Protein AF-A0A1B6IVM1-F1 (afdb_monomer_lite)

Secondary structure (DSSP, 8-state):
--S---SHHHHHHHHHHHHHTT----EEEE---HHHHHHHHHTS-TTTPPPHHHHHHHHHH-----TTSTTT-SEEEE-TTSPP-HHHHHIIIIISPPPPPPGGGSPPP---TTHHHHHHHHHHHHHHHHHHHHHTT--SEEEPTT-TT-EEE--SSPPPHHHHHHHHHHHHHHHHHS--S-S---HHHHHHHHHHHHHHHHHTT-

Structure (mmCIF, N/CA/C/O backbone):
data_AF-A0A1B6IVM1-F1
#
_entry.id   AF-A0A1B6IVM1-F1
#
loop_
_atom_site.group_PDB
_atom_site.id
_atom_site.type_symbol
_atom_site.label_atom_id
_atom_site.label_alt_id
_atom_site.label_comp_id
_atom_site.label_asym_id
_atom_site.label_entity_id
_atom_site.label_seq_id
_atom_site.pdbx_PDB_ins_code
_atom_site.Cartn_x
_atom_site.Cartn_y
_atom_site.Cartn_z
_atom_site.occupancy
_atom_site.B_iso_or_equiv
_atom_site.auth_seq_id
_atom_site.auth_comp_id
_atom_site.auth_asym_id
_atom_site.auth_atom_id
_atom_site.pdbx_PDB_model_num
ATOM 1 N N . LEU A 1 1 ? -5.152 -8.734 12.317 1.00 90.44 1 LEU A N 1
ATOM 2 C CA . LEU A 1 1 ? -4.800 -7.919 13.497 1.00 90.44 1 LEU A CA 1
ATOM 3 C C . LEU A 1 1 ? -6.107 -7.502 14.136 1.00 90.44 1 LEU A C 1
ATOM 5 O O . LEU A 1 1 ? -6.872 -6.830 13.459 1.00 90.44 1 LEU A O 1
ATOM 9 N N . ASP A 1 2 ? -6.367 -7.939 15.363 1.00 92.88 2 ASP A N 1
ATOM 10 C CA . ASP A 1 2 ? -7.547 -7.517 16.118 1.00 92.88 2 ASP A CA 1
ATOM 11 C C . ASP A 1 2 ? -7.188 -6.271 16.938 1.00 92.88 2 ASP A C 1
ATOM 13 O O . ASP A 1 2 ? -6.445 -6.350 17.916 1.00 92.88 2 ASP A O 1
ATOM 17 N N . ALA A 1 3 ? -7.576 -5.105 16.427 1.00 92.19 3 ALA A N 1
ATOM 18 C CA . ALA A 1 3 ? -7.296 -3.799 17.013 1.00 92.19 3 ALA A CA 1
ATOM 19 C C . ALA A 1 3 ? -8.245 -2.751 16.416 1.00 92.19 3 ALA A C 1
ATOM 21 O O . ALA A 1 3 ? -8.787 -2.941 15.328 1.00 92.19 3 ALA A O 1
ATOM 22 N N . ALA A 1 4 ? -8.384 -1.604 17.085 1.00 90.69 4 ALA A N 1
ATOM 23 C CA . ALA A 1 4 ? -9.305 -0.551 16.656 1.00 90.69 4 ALA A CA 1
ATOM 24 C C . ALA A 1 4 ? -8.984 0.026 15.263 1.00 90.69 4 ALA A C 1
ATOM 26 O O . ALA A 1 4 ? -9.901 0.392 14.538 1.00 90.69 4 ALA A O 1
ATOM 27 N N . ASN A 1 5 ? -7.698 0.121 14.885 1.00 93.88 5 ASN A N 1
ATOM 28 C CA . ASN A 1 5 ? -7.243 0.546 13.546 1.00 93.88 5 ASN A CA 1
ATOM 29 C C . ASN A 1 5 ? -7.961 1.806 12.999 1.00 93.88 5 ASN A C 1
ATOM 31 O O . ASN A 1 5 ? -8.182 1.952 11.793 1.00 93.88 5 ASN A O 1
ATOM 35 N N . TYR A 1 6 ? -8.336 2.712 13.909 1.00 91.25 6 TYR A N 1
ATOM 36 C CA . TYR A 1 6 ? -9.370 3.725 13.687 1.00 91.25 6 TYR A CA 1
ATOM 37 C C . TYR A 1 6 ? -8.894 4.947 12.897 1.00 91.25 6 TYR A C 1
ATOM 39 O O . TYR A 1 6 ? -9.717 5.754 12.482 1.00 91.25 6 TYR A O 1
ATOM 47 N N . ILE A 1 7 ? -7.586 5.075 12.660 1.00 95.00 7 ILE A N 1
ATOM 48 C CA . ILE A 1 7 ? -6.996 6.135 11.837 1.00 95.00 7 ILE A CA 1
ATOM 49 C C . ILE A 1 7 ? -6.412 5.564 10.545 1.00 95.00 7 ILE A C 1
ATOM 51 O O . ILE A 1 7 ? -5.789 4.495 10.530 1.00 95.00 7 ILE A O 1
ATOM 55 N N . LYS A 1 8 ? -6.533 6.321 9.457 1.00 95.44 8 LYS A N 1
ATOM 56 C CA . LYS A 1 8 ? -6.023 5.965 8.130 1.00 95.44 8 LYS A CA 1
ATOM 57 C C . LYS A 1 8 ? -4.515 5.746 8.115 1.00 95.44 8 LYS A C 1
ATOM 59 O O . LYS A 1 8 ? -4.040 4.840 7.434 1.00 95.44 8 LYS A O 1
ATOM 64 N N . GLY A 1 9 ? -3.763 6.567 8.853 1.00 95.81 9 GLY A N 1
ATOM 65 C CA . GLY A 1 9 ? -2.301 6.474 8.914 1.00 95.81 9 GLY A CA 1
ATOM 66 C C . GLY A 1 9 ? -1.831 5.092 9.369 1.00 95.81 9 GLY A C 1
ATOM 67 O O . GLY A 1 9 ? -0.988 4.481 8.719 1.00 95.81 9 GLY A O 1
ATOM 68 N N . TYR A 1 10 ? -2.467 4.548 10.406 1.00 94.75 10 TYR A N 1
ATOM 69 C CA . TYR A 1 10 ? -2.130 3.228 10.933 1.00 94.75 10 TYR A CA 1
ATOM 70 C C . TYR A 1 10 ? -2.461 2.104 9.941 1.00 94.75 10 TYR A C 1
ATOM 72 O O . TYR A 1 10 ? -1.646 1.214 9.703 1.00 94.75 10 TYR A O 1
ATOM 80 N N . ARG A 1 11 ? -3.623 2.169 9.276 1.00 96.44 11 ARG A N 1
ATOM 81 C CA . ARG A 1 11 ? -3.979 1.194 8.227 1.00 96.44 11 ARG A CA 1
ATOM 82 C C . ARG A 1 11 ? -3.010 1.240 7.045 1.00 96.44 11 ARG A C 1
ATOM 84 O O . ARG A 1 11 ? -2.642 0.197 6.504 1.00 96.44 11 ARG A O 1
ATOM 91 N N . TYR A 1 12 ? -2.543 2.432 6.674 1.00 95.38 12 TYR A N 1
ATOM 92 C CA . TYR A 1 12 ? -1.519 2.596 5.644 1.00 95.38 12 TYR A CA 1
ATOM 93 C C . TYR A 1 12 ? -0.176 1.964 6.042 1.00 95.38 12 TYR A C 1
ATOM 95 O O . TYR A 1 12 ? 0.470 1.329 5.205 1.00 95.38 12 TYR A O 1
ATOM 103 N N . GLU A 1 13 ? 0.236 2.086 7.304 1.00 94.56 13 GLU A N 1
ATOM 104 C CA . GLU A 1 13 ? 1.442 1.422 7.816 1.00 94.56 13 GLU A CA 1
ATOM 105 C C . GLU A 1 13 ? 1.324 -0.105 7.753 1.00 94.56 13 GLU A C 1
ATOM 107 O O . GLU A 1 13 ? 2.239 -0.766 7.252 1.00 94.56 13 GLU A O 1
ATOM 112 N N . LEU A 1 14 ? 0.180 -0.668 8.159 1.00 93.94 14 LEU A N 1
ATOM 113 C CA . LEU A 1 14 ? -0.089 -2.108 8.042 1.00 93.94 14 LEU A CA 1
ATOM 114 C C . LEU A 1 14 ? -0.029 -2.583 6.585 1.00 93.94 14 LEU A C 1
ATOM 116 O O . LEU A 1 14 ? 0.589 -3.608 6.291 1.00 93.94 14 LEU A O 1
ATOM 120 N N . TYR A 1 15 ? -0.586 -1.802 5.658 1.00 93.94 15 TYR A N 1
ATOM 121 C CA . TYR A 1 15 ? -0.467 -2.069 4.226 1.00 93.94 15 TYR A CA 1
ATOM 122 C C . TYR A 1 15 ? 0.980 -2.020 3.722 1.00 93.94 15 TYR A C 1
ATOM 124 O O . TYR A 1 15 ? 1.396 -2.841 2.903 1.00 93.94 15 TYR A O 1
ATOM 132 N N . CYS A 1 16 ? 1.790 -1.082 4.210 1.00 91.94 16 CYS A N 1
ATOM 133 C CA . CYS A 1 16 ? 3.209 -1.046 3.865 1.00 91.94 16 CYS A CA 1
ATOM 134 C C . CYS A 1 16 ? 3.950 -2.280 4.400 1.00 91.94 16 CYS A C 1
ATOM 136 O O . CYS A 1 16 ? 4.790 -2.841 3.691 1.00 91.94 16 CYS A O 1
ATOM 138 N N . ALA A 1 17 ? 3.614 -2.737 5.607 1.00 91.31 17 ALA A N 1
ATOM 139 C CA . ALA A 1 17 ? 4.187 -3.942 6.197 1.00 91.31 17 ALA A CA 1
ATOM 140 C C . ALA A 1 17 ? 3.809 -5.212 5.412 1.00 91.31 17 ALA A C 1
ATOM 142 O O . ALA A 1 17 ? 4.681 -6.047 5.137 1.00 91.31 17 ALA A O 1
ATOM 143 N N . SER A 1 18 ? 2.547 -5.344 4.984 1.00 91.69 18 SER A N 1
ATOM 144 C CA . SER A 1 18 ? 2.099 -6.478 4.163 1.00 91.69 18 SER A CA 1
ATOM 145 C C . SER A 1 18 ? 2.760 -6.477 2.781 1.00 91.69 18 SER A C 1
ATOM 147 O O . SER A 1 18 ? 3.302 -7.503 2.357 1.00 91.69 18 SER A O 1
ATOM 149 N N . LYS A 1 19 ? 2.852 -5.305 2.132 1.00 90.56 19 LYS A N 1
ATOM 150 C CA . LYS A 1 19 ? 3.626 -5.101 0.894 1.00 90.56 19 LYS A CA 1
ATOM 151 C C . LYS A 1 19 ? 5.078 -5.541 1.028 1.00 90.56 19 LYS A C 1
ATOM 153 O O . LYS A 1 19 ? 5.590 -6.236 0.152 1.00 90.56 19 LYS A O 1
ATOM 158 N N . ASN A 1 20 ? 5.753 -5.113 2.093 1.00 88.12 20 ASN A N 1
ATOM 159 C CA . ASN A 1 20 ? 7.158 -5.444 2.320 1.00 88.12 20 ASN A CA 1
ATOM 160 C C . ASN A 1 20 ? 7.357 -6.954 2.514 1.00 88.12 20 ASN A C 1
ATOM 162 O O . ASN A 1 20 ? 8.305 -7.536 1.992 1.00 88.12 20 ASN A O 1
ATOM 166 N N . SER A 1 21 ? 6.409 -7.594 3.196 1.00 89.12 21 SER A N 1
ATOM 167 C CA . SER A 1 21 ? 6.412 -9.037 3.458 1.00 89.12 21 SER A CA 1
ATOM 168 C C . SER A 1 21 ? 5.895 -9.872 2.282 1.00 89.12 21 SER A C 1
ATOM 170 O O . SER A 1 21 ? 5.862 -11.095 2.376 1.00 89.12 21 SER A O 1
ATOM 172 N N . LYS A 1 22 ? 5.494 -9.234 1.171 1.00 89.56 22 LYS A N 1
ATOM 173 C CA . LYS A 1 22 ? 4.905 -9.888 -0.009 1.00 89.56 22 LYS A CA 1
ATOM 174 C C . LYS A 1 22 ? 3.706 -10.774 0.349 1.00 89.56 22 LYS A C 1
ATOM 176 O O . LYS A 1 22 ? 3.516 -11.828 -0.253 1.00 89.56 22 LYS A O 1
ATOM 181 N N . THR A 1 23 ? 2.897 -10.335 1.309 1.00 92.06 23 THR A N 1
ATOM 182 C CA . THR A 1 23 ? 1.664 -11.018 1.710 1.00 92.06 23 THR A CA 1
ATOM 183 C C . THR A 1 23 ? 0.440 -10.222 1.275 1.00 92.06 23 THR A C 1
ATOM 185 O O . THR A 1 23 ? 0.472 -8.996 1.155 1.00 92.06 23 THR A O 1
ATOM 188 N N . THR A 1 24 ? -0.647 -10.934 1.013 1.00 94.56 24 THR A N 1
ATOM 189 C CA . THR A 1 24 ? -1.987 -10.362 0.877 1.00 94.56 24 THR A CA 1
ATOM 190 C C . THR A 1 24 ? -2.489 -9.857 2.230 1.00 94.56 24 THR A C 1
ATOM 192 O O . THR A 1 24 ? -1.971 -10.214 3.291 1.00 94.56 24 THR A O 1
ATOM 195 N N . GLN A 1 25 ? -3.510 -9.008 2.179 1.00 94.44 25 GLN A N 1
ATOM 196 C CA . GLN A 1 25 ? -4.256 -8.557 3.345 1.00 94.44 25 GLN A CA 1
ATOM 197 C C . GLN A 1 25 ? -5.718 -8.317 2.964 1.00 94.44 25 GLN A C 1
ATOM 199 O O . GLN A 1 25 ? -6.042 -8.185 1.782 1.00 94.44 25 GLN A O 1
ATOM 204 N N . VAL A 1 26 ? -6.574 -8.200 3.972 1.00 95.88 26 VAL A N 1
ATOM 205 C CA . VAL A 1 26 ? -7.968 -7.769 3.843 1.00 95.88 26 VAL A CA 1
ATOM 206 C C . VAL A 1 26 ? -8.304 -6.854 5.016 1.00 95.88 26 VAL A C 1
ATOM 208 O O . VAL A 1 26 ? -7.871 -7.109 6.142 1.00 95.88 26 VAL A O 1
ATOM 211 N N . THR A 1 27 ? -9.048 -5.788 4.746 1.00 96.56 27 THR A N 1
ATOM 212 C CA . THR A 1 27 ? -9.609 -4.912 5.776 1.00 96.56 27 THR A CA 1
ATOM 213 C C . THR A 1 27 ? -11.019 -5.382 6.075 1.00 96.56 27 THR A C 1
ATOM 215 O O . THR A 1 27 ? -11.833 -5.513 5.161 1.00 96.56 27 THR A O 1
ATOM 218 N N . VAL A 1 28 ? -11.306 -5.631 7.349 1.00 96.31 28 VAL A N 1
ATOM 219 C CA . VAL A 1 28 ? -12.654 -5.944 7.824 1.00 96.31 28 VAL A CA 1
ATOM 220 C C . VAL A 1 28 ? -13.102 -4.801 8.720 1.00 96.31 28 VAL A C 1
ATOM 222 O O . VAL A 1 28 ? -12.422 -4.471 9.690 1.00 96.31 28 VAL A O 1
ATOM 225 N N . GLU A 1 29 ? -14.211 -4.173 8.359 1.00 96.31 29 GLU A N 1
ATOM 226 C CA . GLU A 1 29 ? -14.843 -3.100 9.113 1.00 96.31 29 GLU A CA 1
ATOM 227 C C . GLU A 1 29 ? -16.088 -3.647 9.808 1.00 96.31 29 GLU A C 1
ATOM 229 O O . GLU A 1 29 ? -17.041 -4.056 9.147 1.00 96.31 29 GLU A O 1
ATOM 234 N N . CYS A 1 30 ? -16.083 -3.650 11.138 1.00 94.75 30 CYS A N 1
ATOM 235 C CA . CYS A 1 30 ? -17.253 -4.004 11.934 1.00 94.75 30 CYS A CA 1
ATOM 236 C C . CYS A 1 30 ? -18.084 -2.740 12.177 1.00 94.75 30 CYS A C 1
ATOM 238 O O . CYS A 1 30 ? -17.638 -1.838 12.888 1.00 94.75 30 CYS A O 1
ATOM 240 N N . VAL A 1 31 ? -19.270 -2.666 11.576 1.00 94.25 31 VAL A N 1
ATOM 241 C CA . VAL A 1 31 ? -20.113 -1.469 11.567 1.00 94.25 31 VAL A CA 1
ATOM 242 C C . VAL A 1 31 ? -21.287 -1.631 12.511 1.00 94.25 31 VAL A C 1
ATOM 244 O O . VAL A 1 31 ? -22.090 -2.552 12.395 1.00 94.25 31 VAL A O 1
ATOM 247 N N . VAL A 1 32 ? -21.410 -0.660 13.408 1.00 95.12 32 VAL A N 1
ATOM 248 C CA . VAL A 1 32 ? -22.551 -0.455 14.298 1.00 95.12 32 VAL A CA 1
ATOM 249 C C . VAL A 1 32 ? -22.808 1.042 14.430 1.00 95.12 32 VAL A C 1
ATOM 251 O O . VAL A 1 32 ? -21.912 1.857 14.199 1.00 95.12 32 VAL A O 1
ATOM 254 N N . ASN A 1 33 ? -24.032 1.419 14.798 1.00 95.38 33 ASN A N 1
ATOM 255 C CA . ASN A 1 33 ? -24.315 2.808 15.147 1.00 95.38 33 ASN A CA 1
ATOM 256 C C . ASN A 1 33 ? -23.703 3.171 16.516 1.00 95.38 33 ASN A C 1
ATOM 258 O O . ASN A 1 33 ? -23.349 2.305 17.324 1.00 95.38 33 ASN A O 1
ATOM 262 N N . THR A 1 34 ? -23.554 4.473 16.757 1.00 95.62 34 THR A N 1
ATOM 263 C CA . THR A 1 34 ? -22.897 5.017 17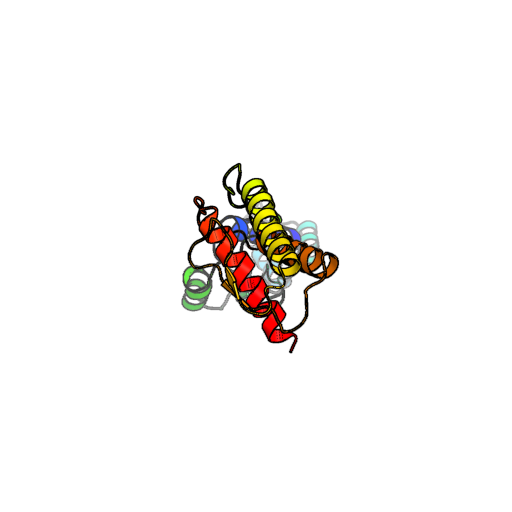.952 1.00 95.62 34 THR A CA 1
ATOM 264 C C . THR A 1 34 ? -23.629 4.627 19.235 1.00 95.62 34 THR A C 1
ATOM 266 O O . THR A 1 34 ? -22.993 4.344 20.251 1.00 95.62 34 THR A O 1
ATOM 269 N N . GLU A 1 35 ? -24.959 4.597 19.194 1.00 96.75 35 GLU A N 1
ATOM 270 C CA . GLU A 1 35 ? -25.816 4.242 20.323 1.00 96.75 35 GLU A CA 1
ATOM 271 C C . GLU A 1 35 ? -25.599 2.781 20.736 1.00 96.75 35 GLU A C 1
ATOM 273 O O . GLU A 1 35 ? -25.322 2.502 21.901 1.00 96.75 35 GLU A O 1
ATOM 278 N N . GLN A 1 36 ? -25.610 1.863 19.771 1.00 96.75 36 GLN A N 1
ATOM 279 C CA . GLN A 1 36 ? -25.393 0.435 19.979 1.00 96.75 36 GLN A CA 1
ATOM 280 C C . GLN A 1 36 ? -23.984 0.149 20.499 1.00 96.75 36 GLN A C 1
ATOM 282 O O . GLN A 1 36 ? -23.818 -0.644 21.425 1.00 96.75 36 GLN A O 1
ATOM 287 N N . ALA A 1 37 ? -22.967 0.813 19.940 1.00 96.12 37 ALA A N 1
ATOM 288 C CA . ALA A 1 37 ? -21.593 0.702 20.424 1.00 96.12 37 ALA A CA 1
ATOM 289 C C . ALA A 1 37 ? -21.456 1.184 21.879 1.00 96.12 37 ALA A C 1
ATOM 291 O O . ALA A 1 37 ? -20.706 0.594 22.661 1.00 96.12 37 ALA A O 1
ATOM 292 N N . TRP A 1 38 ? -22.195 2.229 22.265 1.00 97.62 38 TRP A N 1
ATOM 293 C CA . TRP A 1 38 ? -22.226 2.701 23.647 1.00 97.62 38 TRP A CA 1
ATOM 294 C C . TRP A 1 38 ? -22.924 1.708 24.583 1.00 97.62 38 TRP A C 1
ATOM 296 O O . TRP A 1 38 ? -22.414 1.432 25.668 1.00 97.62 38 TRP A O 1
ATOM 306 N N . GLU A 1 39 ? -24.045 1.120 24.165 1.00 97.62 39 GLU A N 1
ATOM 307 C CA . GLU A 1 39 ? -24.715 0.053 24.920 1.00 97.62 39 GLU A CA 1
ATOM 308 C C . GLU A 1 39 ? -23.791 -1.146 25.151 1.00 97.62 39 GLU A C 1
ATOM 310 O O . GLU A 1 39 ? -23.711 -1.664 26.266 1.00 97.62 39 GLU A O 1
ATOM 315 N N . TRP A 1 40 ? -23.035 -1.550 24.129 1.00 96.56 40 TRP A N 1
ATOM 316 C CA . TRP A 1 40 ? -22.048 -2.621 24.255 1.00 96.56 40 TRP A CA 1
ATOM 317 C C . TRP A 1 40 ? -20.937 -2.263 25.238 1.00 96.56 40 TRP A C 1
ATOM 319 O O . TRP A 1 40 ? -20.582 -3.091 26.073 1.00 96.56 40 TRP A O 1
ATOM 329 N N . ASN A 1 41 ? -20.439 -1.023 25.199 1.00 97.06 41 ASN A N 1
ATOM 330 C CA . ASN A 1 41 ? -19.467 -0.528 26.172 1.00 97.06 41 ASN A CA 1
ATOM 331 C C . ASN A 1 41 ? -20.002 -0.617 27.612 1.00 97.06 41 ASN A C 1
ATOM 333 O O . ASN A 1 41 ? -19.279 -1.056 28.502 1.00 97.06 41 ASN A O 1
ATOM 337 N N . LEU A 1 42 ? -21.275 -0.276 27.846 1.00 97.31 42 LEU A N 1
ATOM 338 C CA . LEU A 1 42 ? -21.909 -0.400 29.167 1.00 97.31 42 LEU A CA 1
ATOM 339 C C . LEU A 1 42 ? -22.068 -1.856 29.633 1.00 97.31 42 LEU A C 1
ATOM 341 O O . LEU A 1 42 ? -22.151 -2.102 30.838 1.00 97.31 42 LEU A O 1
ATOM 345 N N . GLY A 1 43 ? -22.099 -2.808 28.697 1.00 96.88 43 GLY A N 1
ATOM 346 C CA . GLY A 1 43 ? -22.134 -4.244 28.974 1.00 96.88 43 GLY A CA 1
ATOM 347 C C . GLY A 1 43 ? -20.785 -4.854 29.377 1.00 96.88 43 GLY A C 1
ATOM 348 O O . GLY A 1 43 ? -20.762 -5.986 29.863 1.00 96.88 43 GLY A O 1
ATOM 349 N N . LEU A 1 44 ? -19.668 -4.137 29.202 1.00 95.81 44 LEU A N 1
ATOM 350 C CA . LEU A 1 44 ? -18.330 -4.609 29.583 1.00 95.81 44 LEU A CA 1
ATOM 351 C C . LEU A 1 44 ? -18.111 -4.550 31.105 1.00 95.81 44 LEU A C 1
ATOM 353 O O . LEU A 1 44 ? -18.833 -3.872 31.839 1.00 95.81 44 LEU A O 1
ATOM 357 N N . ALA A 1 45 ? -17.070 -5.228 31.599 1.00 96.94 45 ALA A N 1
ATOM 358 C CA . ALA A 1 45 ? -16.633 -5.082 32.988 1.00 96.94 45 ALA A CA 1
ATOM 359 C C . ALA A 1 45 ? -16.218 -3.627 33.278 1.00 96.94 45 ALA A C 1
ATOM 361 O O . ALA A 1 45 ? -15.645 -2.969 32.413 1.00 96.94 45 ALA A O 1
ATOM 362 N N . LYS A 1 46 ? -16.503 -3.110 34.485 1.00 93.81 46 LYS A N 1
ATOM 363 C CA . LYS A 1 46 ? -16.339 -1.677 34.828 1.00 93.81 46 LYS A CA 1
ATOM 364 C C . LYS A 1 46 ? -14.941 -1.108 34.555 1.00 93.81 46 LYS A C 1
ATOM 366 O O . LYS A 1 46 ? -14.822 0.075 34.271 1.00 93.81 46 LYS A O 1
ATOM 371 N N . ASP A 1 47 ? -13.905 -1.926 34.670 1.00 95.50 47 ASP A N 1
ATOM 372 C CA . ASP A 1 47 ? -12.500 -1.588 34.418 1.00 95.50 47 ASP A CA 1
ATOM 373 C C . ASP A 1 47 ? -12.125 -1.556 32.925 1.00 95.50 47 ASP A C 1
ATOM 375 O O . ASP A 1 47 ? -11.082 -1.017 32.564 1.00 95.50 47 ASP A O 1
ATOM 379 N N . GLN A 1 48 ? -12.980 -2.106 32.063 1.00 94.62 48 GLN A N 1
ATOM 380 C CA . GLN A 1 48 ? -12.819 -2.149 30.608 1.00 94.62 48 GLN A CA 1
ATOM 381 C C . GLN A 1 48 ? -13.726 -1.148 29.880 1.00 94.62 48 GLN A C 1
ATOM 383 O O . GLN A 1 48 ? -13.564 -0.941 28.679 1.00 94.62 48 GLN A O 1
ATOM 388 N N . GLN A 1 49 ? -14.676 -0.528 30.587 1.00 96.62 49 GLN A N 1
ATOM 389 C CA . GLN A 1 49 ? -15.569 0.468 30.003 1.00 96.62 49 GLN A CA 1
ATOM 390 C C . GLN A 1 49 ? -14.804 1.753 29.689 1.00 96.62 49 GLN A C 1
ATOM 392 O O . GLN A 1 49 ? -14.108 2.318 30.537 1.00 96.62 49 GLN A O 1
ATOM 397 N N . TYR A 1 50 ? -15.006 2.281 28.489 1.00 96.69 50 TYR A N 1
ATOM 398 C CA . TYR A 1 50 ? -14.651 3.658 28.185 1.00 96.69 50 TYR A CA 1
ATOM 399 C C . TYR A 1 50 ? -15.554 4.616 28.966 1.00 96.69 50 TYR A C 1
ATOM 401 O O . TYR A 1 50 ? -16.766 4.401 29.069 1.00 96.69 50 TYR A O 1
ATOM 409 N N . THR A 1 51 ? -14.980 5.716 29.465 1.00 97.69 51 THR A N 1
ATOM 410 C CA . THR A 1 51 ? -15.790 6.850 29.927 1.00 97.69 51 THR A CA 1
ATOM 411 C C . THR A 1 51 ? -16.515 7.481 28.742 1.00 97.69 51 THR A C 1
ATOM 413 O O . THR A 1 51 ? -16.115 7.296 27.586 1.00 97.69 51 THR A O 1
ATOM 416 N N . ARG A 1 52 ? -17.571 8.255 29.012 1.00 96.25 52 ARG A N 1
ATOM 417 C CA . ARG A 1 52 ? -18.340 8.895 27.941 1.00 96.25 52 ARG A CA 1
ATOM 418 C C . ARG A 1 52 ? -17.466 9.834 27.112 1.00 96.25 52 ARG A C 1
ATOM 420 O O . ARG A 1 52 ? -17.505 9.793 25.888 1.00 96.25 52 ARG A O 1
ATOM 427 N N . GLU A 1 53 ? -16.608 10.595 27.781 1.00 97.94 53 GLU A N 1
ATOM 428 C CA . GLU A 1 53 ? -15.676 11.529 27.153 1.00 97.94 53 GLU A CA 1
ATOM 429 C C . GLU A 1 53 ? -14.672 10.798 26.252 1.00 97.94 53 GLU A C 1
ATOM 431 O O . GLU A 1 53 ? -14.405 11.236 25.133 1.00 97.94 53 GLU A O 1
ATOM 436 N N . ALA A 1 54 ? -14.122 9.670 26.718 1.00 97.00 54 ALA A N 1
ATOM 437 C CA . ALA A 1 54 ? -13.174 8.875 25.944 1.00 97.00 54 ALA A CA 1
ATOM 438 C C . ALA A 1 54 ? -13.834 8.239 24.712 1.00 97.00 54 ALA A C 1
ATOM 440 O O . ALA A 1 54 ? -13.251 8.267 23.626 1.00 97.00 54 ALA A O 1
ATOM 441 N N . PHE A 1 55 ? -15.046 7.704 24.872 1.00 97.06 55 PHE A N 1
ATOM 442 C CA . PHE A 1 55 ? -15.824 7.112 23.788 1.00 97.06 55 PHE A CA 1
ATOM 443 C C . PHE A 1 55 ? -16.159 8.146 22.708 1.00 97.06 55 PHE A C 1
ATOM 445 O O . PHE A 1 55 ? -15.822 7.944 21.541 1.00 97.06 55 PHE A O 1
ATOM 452 N N . ASP A 1 56 ? -16.725 9.294 23.091 1.00 97.19 56 ASP A N 1
ATOM 453 C CA . ASP A 1 56 ? -17.080 10.357 22.145 1.00 97.19 56 ASP A CA 1
ATOM 454 C C . ASP A 1 56 ? -15.831 10.890 21.411 1.00 97.19 56 ASP A C 1
ATOM 456 O O . ASP A 1 56 ? -15.855 11.120 20.199 1.00 97.19 56 ASP A O 1
ATOM 460 N N . ALA A 1 57 ? -14.691 10.996 22.106 1.00 96.75 57 ALA A N 1
ATOM 461 C CA . ALA A 1 57 ? -13.421 11.371 21.488 1.00 96.75 57 ALA A CA 1
ATOM 462 C C . ALA A 1 57 ? -12.882 10.312 20.508 1.00 96.75 57 ALA A C 1
ATOM 464 O O . ALA A 1 57 ? -12.186 10.662 19.552 1.00 96.75 57 ALA A O 1
ATOM 465 N N . LEU A 1 58 ? -13.126 9.018 20.737 1.00 95.12 58 LEU A N 1
ATOM 466 C CA . LEU A 1 58 ? -12.766 7.957 19.787 1.00 95.12 58 LEU A CA 1
ATOM 467 C C . LEU A 1 58 ? -13.629 8.037 18.528 1.00 95.12 58 LEU A C 1
ATOM 469 O O . LEU A 1 58 ? -13.072 8.036 17.432 1.00 95.12 58 LEU A O 1
ATOM 473 N N . ILE A 1 59 ? -14.945 8.200 18.682 1.00 94.94 59 ILE A N 1
ATOM 474 C CA . ILE A 1 59 ? -15.881 8.358 17.560 1.00 94.94 59 ILE A CA 1
ATOM 475 C C . ILE A 1 59 ? -15.515 9.576 16.707 1.00 94.94 59 ILE A C 1
ATOM 477 O O . ILE A 1 59 ? -15.419 9.466 15.489 1.00 94.94 59 ILE A O 1
ATOM 481 N N . MET A 1 60 ? -15.216 10.722 17.329 1.00 95.31 60 MET A N 1
ATOM 482 C CA . MET A 1 60 ? -14.822 11.940 16.607 1.00 95.31 60 MET A CA 1
ATOM 483 C C . MET A 1 60 ? -13.546 11.759 15.765 1.00 95.31 60 MET A C 1
ATOM 485 O O . MET A 1 60 ? -13.386 12.410 14.735 1.00 95.31 60 MET A O 1
ATOM 489 N N . ARG A 1 61 ? -12.61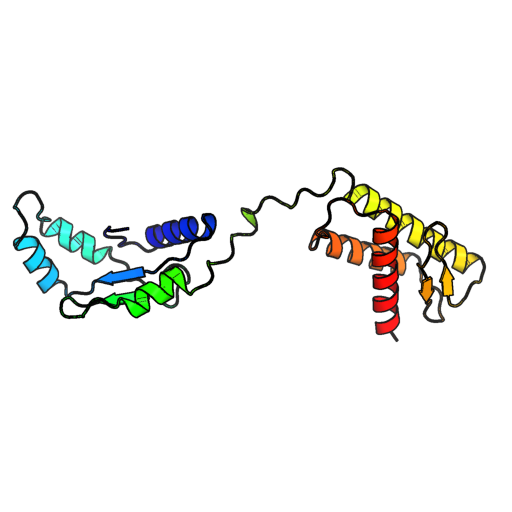9 10.903 16.212 1.00 95.25 61 ARG A N 1
ATOM 490 C CA . ARG A 1 61 ? -11.337 10.638 15.536 1.00 95.25 61 ARG A CA 1
ATOM 491 C C . ARG A 1 61 ? -11.394 9.448 14.581 1.00 95.25 61 ARG A C 1
ATOM 493 O O . ARG A 1 61 ? -10.383 9.151 13.949 1.00 95.25 61 ARG A O 1
ATOM 500 N N . TYR A 1 62 ? -12.518 8.741 14.521 1.00 95.56 62 TYR A N 1
ATOM 501 C CA . TYR A 1 62 ? -12.664 7.571 13.674 1.00 95.56 62 TYR A CA 1
ATOM 502 C C . TYR A 1 62 ? -12.684 7.981 12.198 1.00 95.56 62 TYR A C 1
ATOM 504 O O . TYR A 1 62 ? -13.502 8.786 11.758 1.00 95.56 62 TYR A O 1
ATOM 512 N N . GLU A 1 63 ? -11.778 7.398 11.422 1.00 96.38 63 GLU A N 1
ATOM 513 C CA . GLU A 1 63 ? -11.684 7.573 9.979 1.00 96.38 63 GLU A CA 1
ATOM 514 C C . GLU A 1 63 ? -12.065 6.258 9.297 1.00 96.38 63 GLU A C 1
ATOM 516 O O . GLU A 1 63 ? -11.238 5.341 9.202 1.00 96.38 63 GLU A O 1
ATOM 521 N N . ALA A 1 64 ? -13.301 6.173 8.798 1.00 95.19 64 ALA A N 1
ATOM 522 C CA . ALA A 1 64 ? -13.812 4.977 8.132 1.00 95.19 64 ALA A CA 1
ATOM 523 C C . ALA A 1 64 ? -12.886 4.514 6.982 1.00 95.19 64 ALA A C 1
ATOM 525 O O . ALA A 1 64 ? -12.334 5.351 6.250 1.00 95.19 64 ALA A O 1
ATOM 526 N N . PRO A 1 65 ? -12.648 3.200 6.824 1.00 96.94 65 PRO A N 1
ATOM 527 C CA . PRO A 1 65 ? -11.933 2.665 5.673 1.00 96.94 65 PRO A CA 1
ATOM 528 C C . PRO A 1 65 ? -12.694 2.937 4.371 1.00 96.94 65 PRO A C 1
ATOM 530 O O . PRO A 1 65 ? -13.919 2.966 4.332 1.00 96.94 65 PRO A O 1
ATOM 533 N N . ASP A 1 66 ? -11.957 3.130 3.278 1.00 95.94 66 ASP A N 1
ATOM 534 C CA . ASP A 1 66 ? -12.543 3.418 1.965 1.00 95.94 66 ASP A CA 1
ATOM 535 C C . ASP A 1 66 ? -11.972 2.457 0.925 1.00 95.94 66 ASP A C 1
ATOM 537 O O . ASP A 1 66 ? -10.779 2.477 0.633 1.00 95.94 66 ASP A O 1
ATOM 541 N N . SER A 1 67 ? -12.829 1.634 0.322 1.00 94.88 67 SER A N 1
ATOM 542 C CA . SER A 1 67 ? -12.442 0.613 -0.661 1.00 94.88 67 SER A CA 1
ATOM 543 C C . SER A 1 67 ? -11.735 1.166 -1.909 1.00 94.88 67 SER A C 1
ATOM 545 O O . SER A 1 67 ? -11.045 0.413 -2.603 1.00 94.88 67 SER A O 1
ATOM 547 N N . ARG A 1 68 ? -11.853 2.473 -2.191 1.00 94.75 68 ARG A N 1
ATOM 548 C CA . ARG A 1 68 ? -11.115 3.163 -3.267 1.00 94.75 68 ARG A CA 1
ATOM 549 C C . ARG A 1 68 ? -9.633 3.332 -2.934 1.00 94.75 68 ARG A C 1
ATOM 551 O O . ARG A 1 68 ? -8.802 3.482 -3.835 1.00 94.75 68 ARG A O 1
ATOM 558 N N . ASN A 1 69 ? -9.281 3.302 -1.652 1.00 94.50 69 ASN A N 1
ATOM 559 C CA . ASN A 1 69 ? -7.904 3.353 -1.202 1.00 94.50 69 ASN A CA 1
ATOM 560 C C . ASN A 1 69 ? -7.241 1.983 -1.336 1.00 94.50 69 ASN A C 1
ATOM 562 O O . ASN A 1 69 ? -7.723 0.969 -0.838 1.00 94.50 69 ASN A O 1
ATOM 566 N N . ARG A 1 70 ? -6.046 1.962 -1.928 1.00 91.81 70 ARG A N 1
ATOM 567 C CA . ARG A 1 70 ? -5.280 0.720 -2.123 1.00 91.81 70 ARG A CA 1
ATOM 568 C C . ARG A 1 70 ? -4.888 0.030 -0.815 1.00 91.81 70 ARG A C 1
ATOM 570 O O . ARG A 1 70 ? -4.732 -1.180 -0.821 1.00 91.81 70 ARG A O 1
ATOM 577 N N . TRP A 1 71 ? -4.703 0.789 0.266 1.00 92.44 71 TRP A N 1
ATOM 578 C CA . TRP A 1 71 ? -4.342 0.243 1.578 1.00 92.44 71 TRP A CA 1
ATOM 579 C C . TRP A 1 71 ? -5.535 -0.303 2.363 1.00 92.44 71 TRP A C 1
ATOM 581 O O . TRP A 1 71 ? -5.332 -1.149 3.223 1.00 92.44 71 TRP A O 1
ATOM 591 N N . ASP A 1 72 ? -6.756 0.139 2.056 1.00 96.31 72 ASP A N 1
ATOM 592 C CA . ASP A 1 72 ? -7.973 -0.387 2.682 1.00 96.31 72 ASP A CA 1
ATOM 593 C C . ASP A 1 72 ? -8.573 -1.543 1.855 1.00 96.31 72 ASP A C 1
ATOM 595 O O . ASP A 1 72 ? -9.359 -2.326 2.376 1.00 96.31 72 ASP A O 1
ATOM 599 N N . SER A 1 73 ? -8.193 -1.689 0.580 1.00 94.19 73 SER A N 1
ATOM 600 C CA . SER A 1 73 ? -8.721 -2.712 -0.328 1.00 94.19 73 SER A CA 1
ATOM 601 C C . SER A 1 73 ? -7.924 -4.028 -0.294 1.00 94.19 73 SER A C 1
ATOM 603 O O . SER A 1 73 ? -6.690 -3.988 -0.333 1.00 94.19 73 SER A O 1
ATOM 605 N N . PRO A 1 74 ? -8.585 -5.205 -0.348 1.00 95.44 74 PRO A N 1
ATOM 606 C CA . PRO A 1 74 ? -10.036 -5.422 -0.273 1.00 95.44 74 PRO A CA 1
ATOM 607 C C . PRO A 1 74 ? -10.640 -5.040 1.084 1.00 95.44 74 PRO A C 1
ATOM 609 O O . PRO A 1 74 ? -10.065 -5.365 2.118 1.00 95.44 74 PRO A O 1
ATOM 612 N N . LEU A 1 75 ? -11.813 -4.399 1.042 1.00 96.69 75 LEU A N 1
ATOM 613 C CA . LEU A 1 75 ? -12.598 -3.994 2.208 1.00 96.69 75 LEU A CA 1
ATOM 614 C C . LEU A 1 75 ? -13.877 -4.831 2.280 1.00 96.69 75 LEU A C 1
ATOM 616 O O . LEU A 1 75 ? -14.601 -4.928 1.288 1.00 96.69 75 LEU A O 1
ATOM 620 N N . ILE A 1 76 ? -14.135 -5.411 3.447 1.00 96.81 76 ILE A N 1
ATOM 621 C CA . ILE A 1 76 ? -15.365 -6.122 3.786 1.00 96.81 76 ILE A CA 1
ATOM 622 C C . ILE A 1 76 ? -15.994 -5.396 4.969 1.00 96.81 76 ILE A C 1
ATOM 624 O O . ILE A 1 76 ? -15.328 -5.186 5.979 1.00 96.81 76 ILE A O 1
ATOM 628 N N . THR A 1 77 ? -17.264 -5.043 4.847 1.00 96.06 77 THR A N 1
ATOM 629 C CA . THR A 1 77 ? -18.031 -4.388 5.906 1.00 96.06 77 THR A CA 1
ATOM 630 C C . THR A 1 77 ? -19.013 -5.400 6.486 1.00 96.06 77 THR A C 1
ATOM 632 O O . THR A 1 77 ? -19.706 -6.063 5.717 1.00 96.06 77 THR A O 1
ATOM 635 N N . LEU A 1 78 ? -19.039 -5.542 7.812 1.00 96.56 78 LEU A N 1
ATOM 636 C CA . LEU A 1 78 ? -19.872 -6.506 8.532 1.00 96.56 78 LEU A CA 1
ATOM 637 C C . LEU A 1 78 ? -20.685 -5.823 9.622 1.00 96.56 78 LEU A C 1
ATOM 639 O O . LEU A 1 78 ? -20.143 -5.056 10.418 1.00 96.56 78 LEU A O 1
ATOM 643 N N . GLN A 1 79 ? -21.967 -6.147 9.674 1.00 96.00 79 GLN A N 1
ATOM 644 C CA . GLN A 1 79 ? -22.870 -5.838 10.775 1.00 96.00 79 GLN A CA 1
ATOM 645 C C . GLN A 1 79 ? -22.934 -7.022 11.756 1.00 96.00 79 GLN A C 1
ATOM 647 O O . GLN A 1 79 ? -22.526 -8.132 11.408 1.00 96.00 79 GLN A O 1
ATOM 652 N N . PRO A 1 80 ? -23.415 -6.820 12.994 1.00 93.94 80 PRO A N 1
ATOM 653 C CA . PRO A 1 80 ? -23.412 -7.867 14.022 1.00 93.94 80 PRO A CA 1
ATOM 654 C C . PRO A 1 80 ? -24.201 -9.126 13.636 1.00 93.94 80 PRO A C 1
ATOM 656 O O . PRO A 1 80 ? -23.853 -10.229 14.053 1.00 93.94 80 PRO A O 1
ATOM 659 N N . GLU A 1 81 ? -25.257 -8.963 12.845 1.00 94.31 81 GLU A N 1
ATOM 660 C CA . GLU A 1 81 ? -26.145 -10.035 12.397 1.00 94.31 81 GLU A CA 1
ATOM 661 C C . GLU A 1 81 ? -25.627 -10.750 11.142 1.00 94.31 81 GLU A C 1
ATOM 663 O O . GLU A 1 81 ? -26.162 -11.799 10.766 1.00 94.31 81 GLU A O 1
ATOM 668 N N . ASP A 1 82 ? -24.600 -10.201 10.488 1.00 94.62 82 ASP A N 1
ATOM 669 C CA . ASP A 1 82 ? -24.063 -10.777 9.265 1.00 94.62 82 ASP A CA 1
ATOM 670 C C . ASP A 1 82 ? -23.328 -12.094 9.556 1.00 94.62 82 ASP A C 1
ATOM 672 O O . ASP A 1 82 ? -22.539 -12.197 10.505 1.00 94.62 82 ASP A O 1
ATOM 676 N N . PRO A 1 83 ? -23.516 -13.128 8.716 1.00 94.81 83 PRO A N 1
ATOM 677 C CA . PRO A 1 83 ? -22.719 -14.336 8.821 1.00 94.81 83 PRO A CA 1
ATOM 678 C C . PRO A 1 83 ? -21.258 -14.037 8.474 1.00 94.81 83 PRO A C 1
ATOM 680 O O . PRO A 1 83 ? -20.949 -13.192 7.633 1.00 94.81 83 PRO A O 1
ATOM 683 N N . THR A 1 84 ? -20.332 -14.796 9.062 1.00 93.44 84 THR A N 1
ATOM 684 C CA . THR A 1 84 ? -18.910 -14.662 8.728 1.00 93.44 84 THR A CA 1
ATOM 685 C C . THR A 1 84 ? -18.675 -14.996 7.244 1.00 93.44 84 THR A C 1
ATOM 687 O O . THR A 1 84 ? -18.967 -16.119 6.819 1.00 93.44 84 THR A O 1
ATOM 690 N N . PRO A 1 85 ? -18.110 -14.075 6.438 1.00 94.69 85 PRO A N 1
ATOM 691 C CA . PRO A 1 85 ? -17.974 -14.248 4.992 1.00 94.69 85 PRO A CA 1
ATOM 692 C C . PRO A 1 85 ? -16.728 -15.078 4.648 1.00 94.69 85 PRO A C 1
ATOM 694 O O . PRO A 1 85 ? -15.763 -14.584 4.061 1.00 94.69 85 PRO A O 1
ATOM 697 N N . ASN A 1 86 ? -16.737 -16.354 5.040 1.00 95.06 86 ASN A N 1
ATOM 698 C CA . ASN A 1 86 ? -15.577 -17.248 4.964 1.00 95.06 86 ASN A CA 1
ATOM 699 C C . ASN A 1 86 ? -14.985 -17.354 3.551 1.00 95.06 86 ASN A C 1
ATOM 701 O O . ASN A 1 86 ? -13.769 -17.267 3.394 1.00 95.06 86 ASN A O 1
ATOM 705 N N . GLU A 1 87 ? -15.830 -17.501 2.528 1.00 95.62 87 GLU A N 1
ATOM 706 C CA . GLU A 1 87 ? -15.385 -17.621 1.133 1.00 95.62 87 GLU A CA 1
ATOM 707 C C . GLU A 1 87 ? -14.708 -16.333 0.644 1.00 95.62 87 GLU A C 1
ATOM 709 O O . GLU A 1 87 ? -13.604 -16.371 0.106 1.00 95.62 87 GLU A O 1
ATOM 714 N N . VAL A 1 88 ? -15.307 -15.172 0.926 1.00 94.31 88 VAL A N 1
ATOM 715 C CA . VAL A 1 88 ? -14.761 -13.865 0.522 1.00 94.31 88 VAL A CA 1
ATOM 716 C C . VAL A 1 88 ? -13.428 -13.583 1.220 1.00 94.31 88 VAL A C 1
ATOM 718 O O . VAL A 1 88 ? -12.488 -13.088 0.592 1.00 94.31 88 VAL A O 1
ATOM 721 N N . LEU A 1 89 ? -13.324 -13.918 2.511 1.00 95.56 89 LEU A N 1
ATOM 722 C CA . LEU A 1 89 ? -12.082 -13.799 3.279 1.00 95.56 89 LEU A CA 1
ATOM 723 C C . LEU A 1 89 ? -10.996 -14.723 2.726 1.00 95.56 89 LEU A C 1
ATOM 725 O O . LEU A 1 89 ? -9.861 -14.285 2.527 1.00 95.56 89 LEU A O 1
ATOM 729 N N . HIS A 1 90 ? -11.345 -15.980 2.448 1.00 96.25 90 HIS A N 1
ATOM 730 C CA . HIS A 1 90 ? -10.428 -16.949 1.862 1.00 96.25 90 HIS A CA 1
ATOM 731 C C . HIS A 1 90 ? -9.896 -16.462 0.510 1.00 96.25 90 HIS A C 1
ATOM 733 O O . HIS A 1 90 ? -8.686 -16.468 0.279 1.00 96.25 90 HIS A O 1
ATOM 739 N N . ASP A 1 91 ? -10.769 -15.962 -0.360 1.00 95.69 91 ASP A N 1
ATOM 740 C CA . ASP A 1 91 ? -10.371 -15.472 -1.676 1.00 95.69 91 ASP A CA 1
ATOM 741 C C . ASP A 1 91 ? -9.479 -14.232 -1.587 1.00 95.69 91 ASP A C 1
ATOM 743 O O . ASP A 1 91 ? -8.467 -14.131 -2.289 1.00 95.69 91 ASP A O 1
ATOM 747 N N . ALA A 1 92 ? -9.802 -13.298 -0.690 1.00 94.50 92 ALA A N 1
ATOM 748 C CA . ALA A 1 92 ? -8.993 -12.107 -0.460 1.00 94.50 92 ALA A CA 1
ATOM 749 C C . ALA A 1 92 ? -7.583 -12.442 0.053 1.00 94.50 92 ALA A C 1
ATOM 751 O O . ALA A 1 92 ? -6.610 -11.812 -0.374 1.00 94.50 92 ALA A O 1
ATOM 752 N N . LEU A 1 93 ? -7.472 -13.431 0.942 1.00 93.94 93 LEU A N 1
ATOM 753 C CA . LEU A 1 93 ? -6.219 -13.804 1.591 1.00 93.94 93 LEU A CA 1
ATOM 754 C C . LEU A 1 93 ? -5.375 -14.771 0.755 1.00 93.94 93 LEU A C 1
ATOM 756 O O . LEU A 1 93 ? -4.160 -14.621 0.714 1.00 93.94 93 LEU A O 1
ATOM 760 N N . PHE A 1 94 ? -5.969 -15.736 0.061 1.00 94.38 94 PHE A N 1
ATOM 761 C CA . PHE A 1 94 ? -5.200 -16.830 -0.545 1.00 94.38 94 PHE A CA 1
ATOM 762 C C . PHE A 1 94 ? -5.232 -16.852 -2.073 1.00 94.38 94 PHE A C 1
ATOM 764 O O . PHE A 1 94 ? -4.306 -17.382 -2.682 1.00 94.38 94 PHE A O 1
ATOM 771 N N . GLN A 1 95 ? -6.250 -16.258 -2.705 1.00 93.25 95 GLN A N 1
ATOM 772 C CA . GLN A 1 95 ? -6.416 -16.311 -4.166 1.00 93.25 95 GLN A CA 1
ATOM 773 C C . GLN A 1 95 ? -5.931 -15.043 -4.884 1.00 93.25 95 GLN A C 1
ATOM 775 O O . GLN A 1 95 ? -5.779 -15.025 -6.108 1.00 93.25 95 GLN A O 1
ATOM 780 N N . ARG A 1 96 ? -5.652 -13.962 -4.146 1.00 90.50 96 ARG A N 1
ATOM 781 C CA . ARG A 1 96 ? -5.121 -12.716 -4.714 1.00 90.50 96 ARG A CA 1
ATOM 782 C C . ARG A 1 96 ? -3.600 -12.720 -4.793 1.00 90.50 96 ARG A C 1
ATOM 784 O O . ARG A 1 96 ? -2.899 -13.281 -3.959 1.00 90.50 96 ARG A O 1
ATOM 791 N N . LYS A 1 97 ? -3.077 -12.000 -5.786 1.00 88.62 97 LYS A N 1
ATOM 792 C CA . LYS A 1 97 ? -1.643 -11.708 -5.860 1.00 88.62 97 LYS A CA 1
ATOM 793 C C . LYS A 1 97 ? -1.284 -10.625 -4.835 1.00 88.62 97 LYS A C 1
ATOM 795 O O . LYS A 1 97 ? -1.967 -9.598 -4.806 1.00 88.62 97 LYS A O 1
ATOM 800 N N . PRO A 1 98 ? -0.210 -10.806 -4.045 1.00 87.75 98 PRO A N 1
ATOM 801 C CA . PRO A 1 98 ? 0.288 -9.761 -3.166 1.00 87.75 98 PRO A CA 1
ATOM 802 C C . PRO A 1 98 ? 0.624 -8.473 -3.937 1.00 87.75 98 PRO A C 1
ATOM 804 O O . PRO A 1 98 ? 1.091 -8.541 -5.081 1.00 87.75 98 PRO A O 1
ATOM 807 N N . PRO A 1 99 ? 0.417 -7.292 -3.330 1.00 84.25 99 PRO A N 1
ATOM 808 C CA . PRO A 1 99 ? 0.771 -6.020 -3.948 1.00 84.25 99 PRO A CA 1
ATOM 809 C C . PRO A 1 99 ? 2.280 -5.942 -4.261 1.00 84.25 99 PRO A C 1
ATOM 811 O O . PRO A 1 99 ? 3.103 -6.380 -3.454 1.00 84.25 99 PRO A O 1
ATOM 814 N N . PRO A 1 100 ? 2.678 -5.361 -5.413 1.00 79.94 100 PRO A N 1
ATOM 815 C CA . PRO A 1 100 ? 4.076 -5.327 -5.825 1.00 79.94 100 PRO A CA 1
ATOM 816 C C . PRO A 1 100 ? 4.895 -4.458 -4.863 1.00 79.94 100 PRO A C 1
ATOM 818 O O . PRO A 1 100 ? 4.443 -3.365 -4.494 1.00 79.94 100 PRO A O 1
ATOM 821 N N . PRO A 1 101 ? 6.099 -4.896 -4.463 1.00 74.50 101 PRO A N 1
ATOM 822 C CA . PRO A 1 101 ? 6.896 -4.175 -3.482 1.00 74.50 101 PRO A CA 1
ATOM 823 C C . PRO A 1 101 ? 7.327 -2.802 -4.012 1.00 74.50 101 PRO A C 1
ATOM 825 O O . PRO A 1 101 ? 7.401 -2.571 -5.221 1.00 74.50 101 PRO A O 1
ATOM 828 N N . ASN A 1 102 ? 7.609 -1.866 -3.104 1.00 73.81 102 ASN A N 1
ATOM 829 C CA . ASN A 1 102 ? 8.089 -0.543 -3.502 1.00 73.81 102 ASN A CA 1
ATOM 830 C C . ASN A 1 102 ? 9.481 -0.669 -4.138 1.00 73.81 102 ASN A C 1
ATOM 832 O O . ASN A 1 102 ? 10.385 -1.249 -3.535 1.00 73.81 102 ASN A O 1
ATOM 836 N N . GLN A 1 103 ? 9.674 -0.100 -5.332 1.00 63.84 103 GLN A N 1
ATOM 837 C CA . GLN A 1 103 ? 10.966 -0.163 -6.027 1.00 63.84 103 GLN A CA 1
ATOM 838 C C . GLN A 1 103 ? 12.093 0.528 -5.247 1.00 63.84 103 GLN A C 1
ATOM 840 O O . GLN A 1 103 ? 13.220 0.058 -5.284 1.00 63.84 103 GLN A O 1
ATOM 845 N N . SER A 1 104 ? 11.789 1.571 -4.467 1.00 60.41 104 SER A N 1
ATOM 846 C CA . SER A 1 104 ? 12.758 2.244 -3.587 1.00 60.41 104 SER A CA 1
ATOM 847 C C . SER A 1 104 ? 13.296 1.359 -2.458 1.00 60.41 104 SER A C 1
ATOM 849 O O . SER A 1 104 ? 14.366 1.631 -1.926 1.00 60.41 104 SER A O 1
ATOM 851 N N . THR A 1 105 ? 12.559 0.308 -2.092 1.00 62.09 105 THR A N 1
ATOM 852 C CA . THR A 1 105 ? 12.957 -0.678 -1.073 1.00 62.09 105 THR A CA 1
ATOM 853 C C . THR A 1 105 ? 13.518 -1.963 -1.680 1.00 62.09 105 THR A C 1
ATOM 855 O O . THR A 1 105 ? 13.946 -2.850 -0.948 1.00 62.09 105 THR A O 1
ATOM 858 N N . GLN A 1 106 ? 13.505 -2.092 -3.011 1.00 62.47 106 GLN A N 1
ATOM 859 C CA . GLN A 1 106 ? 14.173 -3.202 -3.679 1.00 62.47 106 GLN A CA 1
ATOM 860 C C . GLN A 1 106 ? 15.670 -2.911 -3.716 1.00 62.47 106 GLN A C 1
ATOM 862 O O . GLN A 1 106 ? 16.095 -1.860 -4.196 1.00 62.47 106 GLN A O 1
ATOM 867 N N . SER A 1 107 ? 16.481 -3.854 -3.241 1.00 58.00 107 SER A N 1
ATOM 868 C CA . SER A 1 107 ? 17.909 -3.831 -3.537 1.00 58.00 107 SER A CA 1
ATOM 869 C C . SER A 1 107 ? 18.072 -3.851 -5.054 1.00 58.00 107 SER A C 1
ATOM 871 O O . SER A 1 107 ? 17.479 -4.699 -5.725 1.00 58.00 107 SER A O 1
ATOM 873 N N . ALA A 1 108 ? 18.848 -2.910 -5.599 1.00 58.12 108 ALA A N 1
ATOM 874 C CA . ALA A 1 108 ? 19.212 -2.965 -7.006 1.00 58.12 108 ALA A CA 1
ATOM 875 C C . ALA A 1 108 ? 19.792 -4.361 -7.295 1.00 58.12 108 ALA A C 1
ATOM 877 O O . ALA A 1 108 ? 20.555 -4.871 -6.462 1.00 58.12 108 ALA A O 1
ATOM 878 N N . PRO A 1 109 ? 19.421 -5.006 -8.417 1.00 58.03 109 PRO A N 1
ATOM 879 C CA . PRO A 1 109 ? 20.018 -6.282 -8.774 1.00 58.03 109 PRO A CA 1
ATOM 880 C C . PRO A 1 109 ? 21.537 -6.122 -8.737 1.00 58.03 109 PRO A C 1
ATOM 882 O O . PRO A 1 109 ? 22.064 -5.121 -9.230 1.00 58.03 109 PRO A O 1
ATOM 885 N N . LEU A 1 110 ? 22.221 -7.083 -8.109 1.00 52.62 110 LEU A N 1
ATOM 886 C CA . LEU A 1 110 ? 23.678 -7.140 -8.058 1.00 52.62 110 LEU A CA 1
ATOM 887 C C . LEU A 1 110 ? 24.185 -7.309 -9.493 1.00 52.62 110 LEU A C 1
ATOM 889 O O . LEU A 1 110 ? 24.362 -8.420 -9.987 1.00 52.62 110 LEU A O 1
ATOM 893 N N . SER A 1 111 ? 24.344 -6.195 -10.201 1.00 57.81 111 SER A N 1
ATOM 894 C CA . SER A 1 111 ? 25.026 -6.178 -11.481 1.00 57.81 111 SER A CA 1
ATOM 895 C C . SER A 1 111 ? 26.465 -6.601 -11.214 1.00 57.81 111 SER A C 1
ATOM 897 O O . SER A 1 111 ? 27.064 -6.146 -10.236 1.00 57.81 111 SER A O 1
ATOM 899 N N . SER A 1 112 ? 27.003 -7.510 -12.034 1.00 60.22 112 SER A N 1
ATOM 900 C CA . SER A 1 112 ? 28.404 -7.922 -11.911 1.00 60.22 112 SER A CA 1
ATOM 901 C C . SER A 1 112 ? 29.288 -6.674 -11.806 1.00 60.22 112 SER A C 1
ATOM 903 O O . SER A 1 112 ? 29.043 -5.693 -12.511 1.00 60.22 112 SER A O 1
ATOM 905 N N . THR A 1 113 ? 30.287 -6.687 -10.921 1.00 60.66 113 THR A N 1
ATOM 906 C CA . THR A 1 113 ? 31.111 -5.521 -10.539 1.00 60.66 113 THR A CA 1
ATOM 907 C C . THR A 1 113 ? 31.656 -4.713 -11.733 1.00 60.66 113 THR A C 1
ATOM 909 O O . THR A 1 113 ? 31.932 -3.526 -11.593 1.00 60.66 113 THR A O 1
ATOM 912 N N . ASN A 1 114 ? 31.740 -5.322 -12.924 1.00 72.44 114 ASN A N 1
ATOM 913 C CA . ASN A 1 114 ? 32.263 -4.723 -14.152 1.00 72.44 114 ASN A CA 1
ATOM 914 C C . ASN A 1 114 ? 31.225 -4.475 -15.265 1.00 72.44 114 ASN A C 1
ATOM 916 O O . ASN A 1 114 ? 31.602 -3.995 -16.328 1.00 72.44 114 ASN A O 1
ATOM 920 N N . PHE A 1 115 ? 29.933 -4.758 -15.073 1.00 78.25 115 PHE A N 1
ATOM 921 C CA . PHE A 1 115 ? 28.939 -4.705 -16.159 1.00 78.25 115 PHE A CA 1
ATOM 922 C C . PHE A 1 115 ? 28.864 -3.345 -16.864 1.00 78.25 115 PHE A C 1
ATOM 924 O O . PHE A 1 115 ? 28.876 -3.277 -18.089 1.00 78.25 115 PHE A O 1
ATOM 931 N N . LEU A 1 116 ? 28.796 -2.249 -16.101 1.00 79.75 116 LEU A N 1
ATOM 932 C CA . LEU A 1 116 ? 28.686 -0.906 -16.680 1.00 79.75 116 LEU A CA 1
ATOM 933 C C . LEU A 1 116 ? 29.945 -0.511 -17.455 1.00 79.75 116 LEU A C 1
ATOM 935 O O . LEU A 1 116 ? 29.843 0.162 -18.477 1.00 79.75 116 LEU A O 1
ATOM 939 N N . TYR A 1 117 ? 31.109 -0.946 -16.973 1.00 84.44 117 TYR A N 1
ATOM 940 C CA . TYR A 1 117 ? 32.381 -0.743 -17.654 1.00 84.44 117 TYR A CA 1
ATOM 941 C C . TYR A 1 117 ? 32.431 -1.537 -18.965 1.00 84.44 117 TYR A C 1
ATOM 943 O O . TYR A 1 117 ? 32.729 -0.973 -20.015 1.00 84.44 117 TYR A O 1
ATOM 951 N N . GLU A 1 118 ? 32.064 -2.820 -18.921 1.00 85.88 118 GLU A N 1
ATOM 952 C CA . GLU A 1 118 ? 32.014 -3.700 -20.092 1.00 85.88 118 GLU A CA 1
ATOM 953 C C . GLU A 1 118 ? 31.029 -3.194 -21.151 1.00 85.88 118 GLU A C 1
ATOM 955 O O . GLU A 1 118 ? 31.360 -3.130 -22.333 1.00 85.88 118 GLU A O 1
ATOM 960 N N . LEU A 1 119 ? 29.846 -2.748 -20.730 1.00 86.94 119 LEU A N 1
ATOM 961 C CA . LEU A 1 119 ? 28.843 -2.149 -21.607 1.00 86.94 119 LEU A CA 1
ATOM 962 C C . LEU A 1 119 ? 29.368 -0.879 -22.292 1.00 86.94 119 LEU A C 1
ATOM 964 O O . LEU A 1 119 ? 29.187 -0.701 -23.501 1.00 86.94 119 LEU A O 1
ATOM 968 N N . ASP A 1 120 ? 30.018 0.013 -21.541 1.00 88.25 120 ASP A N 1
ATOM 969 C CA . ASP A 1 120 ? 30.572 1.246 -22.101 1.00 88.25 120 ASP A CA 1
ATOM 970 C C . ASP A 1 120 ? 31.685 0.944 -23.115 1.00 88.25 120 ASP A C 1
ATOM 972 O O . ASP A 1 120 ? 31.635 1.452 -24.241 1.00 88.25 120 ASP A O 1
ATOM 976 N N . ARG A 1 121 ? 32.613 0.049 -22.752 1.00 90.69 121 ARG A N 1
ATOM 977 C CA . ARG A 1 121 ? 33.729 -0.404 -23.591 1.00 90.69 121 ARG A CA 1
ATOM 978 C C . ARG A 1 121 ? 33.245 -1.026 -24.900 1.00 90.69 121 ARG A C 1
ATOM 980 O O . ARG A 1 121 ? 33.603 -0.543 -25.973 1.00 90.69 121 ARG A O 1
ATOM 987 N N . VAL A 1 122 ? 32.377 -2.036 -24.822 1.00 90.69 122 VAL A N 1
ATOM 988 C CA . VAL A 1 122 ? 31.884 -2.775 -25.996 1.00 90.69 122 VAL A CA 1
ATOM 989 C C . VAL A 1 122 ? 31.086 -1.868 -26.933 1.00 90.69 122 VAL A C 1
ATOM 991 O O . VAL A 1 122 ? 31.288 -1.886 -28.146 1.00 90.69 122 VAL A O 1
ATOM 994 N N . THR A 1 123 ? 30.205 -1.014 -26.399 1.00 92.06 123 THR A N 1
ATOM 995 C CA . THR A 1 123 ? 29.436 -0.088 -27.254 1.00 92.06 123 THR A CA 1
ATOM 996 C C . THR A 1 123 ? 30.340 0.922 -27.967 1.00 92.06 123 THR A C 1
ATOM 998 O O . THR A 1 123 ? 30.068 1.284 -29.113 1.00 92.06 123 THR A O 1
ATOM 1001 N N . GLN A 1 124 ? 31.433 1.359 -27.332 1.00 92.62 124 GLN A N 1
ATOM 1002 C CA . GLN A 1 124 ? 32.414 2.247 -27.956 1.00 92.62 124 GLN A CA 1
ATOM 1003 C C . GLN A 1 124 ? 33.221 1.542 -29.057 1.00 92.62 124 GLN A C 1
ATOM 1005 O O . GLN A 1 124 ? 33.463 2.143 -30.109 1.00 92.62 124 GLN A O 1
ATOM 1010 N N . GLU A 1 125 ? 33.611 0.282 -28.851 1.00 91.44 125 GLU A N 1
ATOM 1011 C CA . GLU A 1 125 ? 34.292 -0.546 -29.859 1.00 91.44 125 GLU A CA 1
ATOM 1012 C C . GLU A 1 125 ? 33.420 -0.736 -31.110 1.00 91.44 125 GLU A C 1
ATOM 1014 O O . GLU A 1 125 ? 33.892 -0.541 -32.237 1.00 91.44 125 GLU A O 1
ATOM 1019 N N . VAL A 1 126 ? 32.123 -1.006 -30.923 1.00 90.25 126 VAL A N 1
ATOM 1020 C CA . VAL A 1 126 ? 31.145 -1.111 -32.020 1.00 90.25 126 VAL A CA 1
ATOM 1021 C C . VAL A 1 126 ? 31.037 0.214 -32.784 1.00 90.25 126 VAL A C 1
ATOM 1023 O O . VAL A 1 126 ? 31.173 0.225 -34.006 1.00 90.25 126 VAL A O 1
ATOM 1026 N N . VAL A 1 127 ? 30.860 1.351 -32.094 1.00 91.19 127 VAL A N 1
ATOM 1027 C CA . VAL A 1 127 ? 30.782 2.681 -32.743 1.00 91.19 127 VAL A CA 1
ATOM 1028 C C . VAL A 1 127 ? 32.050 2.995 -33.538 1.00 91.19 127 VAL A C 1
ATOM 1030 O O . VAL A 1 127 ? 31.971 3.495 -34.661 1.00 91.19 127 VAL A O 1
ATOM 1033 N N . THR A 1 128 ? 33.218 2.680 -32.980 1.00 90.31 128 THR A N 1
ATOM 1034 C CA . THR A 1 128 ? 34.511 2.908 -33.640 1.00 90.31 128 THR A CA 1
ATOM 1035 C C . THR A 1 128 ? 34.639 2.062 -34.906 1.00 90.31 128 THR A C 1
ATOM 1037 O O . THR A 1 128 ? 35.086 2.569 -35.935 1.00 90.31 128 THR A O 1
ATOM 1040 N N . SER A 1 129 ? 34.179 0.809 -34.855 1.00 88.38 129 SER A N 1
ATOM 1041 C CA . SER A 1 129 ? 34.168 -0.111 -36.000 1.00 88.38 129 SER A CA 1
ATOM 1042 C C . SER A 1 129 ? 33.231 0.350 -37.121 1.00 88.38 129 SER A C 1
ATOM 1044 O O . SER A 1 129 ? 33.559 0.232 -38.298 1.00 88.38 129 SER A O 1
ATOM 1046 N N . ILE A 1 130 ? 32.079 0.933 -36.779 1.00 87.25 130 ILE A N 1
ATOM 1047 C CA . ILE A 1 130 ? 31.146 1.495 -37.768 1.00 87.25 130 ILE A CA 1
ATOM 1048 C C . ILE A 1 130 ? 31.778 2.699 -38.476 1.00 87.25 130 ILE A C 1
ATOM 1050 O O . ILE A 1 130 ? 31.757 2.789 -39.703 1.00 87.25 130 ILE A O 1
ATOM 1054 N N . LEU A 1 131 ? 32.377 3.614 -37.708 1.00 88.12 131 LEU A N 1
ATOM 1055 C CA . LEU A 1 131 ? 33.018 4.810 -38.256 1.00 88.12 131 LEU A CA 1
ATOM 1056 C C . LEU A 1 131 ? 34.240 4.474 -39.122 1.00 88.12 131 LEU A C 1
ATOM 1058 O O . LEU A 1 131 ? 34.482 5.151 -40.122 1.00 88.12 131 LEU A O 1
ATOM 1062 N N . SER A 1 132 ? 35.024 3.452 -38.762 1.00 87.75 132 SER A N 1
ATOM 1063 C CA . SER A 1 132 ? 36.163 3.013 -39.577 1.00 87.75 132 SER A CA 1
ATOM 1064 C C . SER A 1 132 ? 35.712 2.362 -40.887 1.00 87.75 132 SER A C 1
ATOM 1066 O O . SER A 1 132 ? 36.264 2.691 -41.936 1.00 87.75 132 SER A O 1
ATOM 1068 N N . ALA A 1 133 ? 34.668 1.528 -40.861 1.00 85.50 133 ALA A N 1
ATOM 1069 C CA . ALA A 1 133 ? 34.086 0.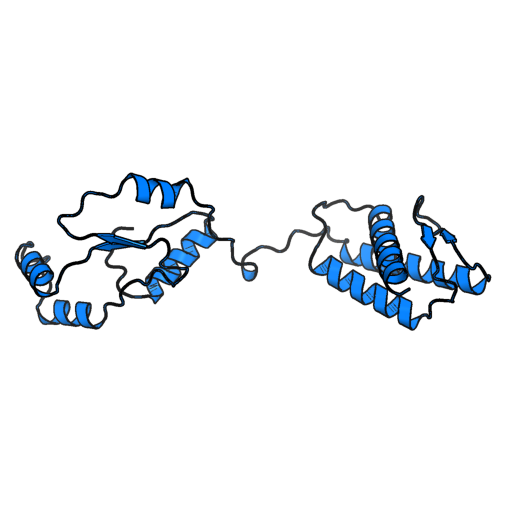933 -42.064 1.00 85.50 133 ALA A CA 1
ATOM 1070 C C . ALA A 1 133 ? 33.547 1.998 -43.037 1.00 85.50 133 ALA A C 1
ATOM 1072 O O . ALA A 1 133 ? 33.804 1.928 -44.239 1.00 85.50 133 ALA A O 1
ATOM 1073 N N . GLN A 1 134 ? 32.885 3.039 -42.520 1.00 84.44 134 GLN A N 1
ATOM 1074 C CA . GLN A 1 134 ? 32.408 4.163 -43.335 1.00 84.44 134 GLN A CA 1
ATOM 1075 C C . GLN A 1 134 ? 33.550 4.963 -43.973 1.00 84.44 134 GLN A C 1
ATOM 1077 O O . GLN A 1 134 ? 33.446 5.357 -45.132 1.00 84.44 134 GLN A O 1
ATOM 1082 N N . LYS A 1 135 ? 34.664 5.173 -43.257 1.00 84.94 135 LYS A N 1
ATOM 1083 C CA . LYS A 1 135 ? 35.861 5.829 -43.821 1.00 84.94 135 LYS A CA 1
ATOM 1084 C C . LYS A 1 135 ? 36.493 5.032 -44.963 1.00 84.94 135 LYS A C 1
ATOM 1086 O O . LYS A 1 135 ? 37.087 5.630 -45.851 1.00 84.94 135 LYS A O 1
ATOM 1091 N N . LEU A 1 136 ? 36.360 3.707 -44.938 1.00 84.06 136 LEU A N 1
ATOM 1092 C CA . LEU A 1 136 ? 36.823 2.805 -45.995 1.00 84.06 136 LEU A CA 1
ATOM 1093 C C . LEU A 1 136 ? 35.846 2.717 -47.182 1.00 84.06 136 LEU A C 1
ATOM 1095 O O . LEU A 1 136 ? 36.101 1.967 -48.119 1.00 84.06 136 LEU A O 1
ATOM 1099 N N . GLY A 1 137 ? 34.740 3.468 -47.159 1.00 75.75 137 GLY A N 1
ATOM 1100 C CA . GLY A 1 137 ? 33.747 3.478 -48.234 1.00 75.75 137 GLY A CA 1
ATOM 1101 C C . GLY A 1 137 ? 32.833 2.250 -48.254 1.00 75.75 137 GLY A C 1
ATOM 1102 O O . GLY A 1 137 ? 32.185 1.995 -49.267 1.00 75.75 137 GLY A O 1
ATOM 1103 N N . ILE A 1 138 ? 32.766 1.482 -47.160 1.00 77.19 138 ILE A N 1
ATOM 1104 C CA . ILE A 1 138 ? 31.847 0.345 -47.047 1.00 77.19 138 ILE A CA 1
ATOM 1105 C C . ILE A 1 138 ? 30.428 0.891 -46.843 1.00 77.19 138 ILE A C 1
ATOM 1107 O O . ILE A 1 138 ? 30.097 1.419 -45.780 1.00 77.19 138 ILE A O 1
ATOM 1111 N N . CYS A 1 139 ? 29.592 0.745 -47.869 1.00 65.69 139 CYS A N 1
ATOM 1112 C CA . CYS A 1 139 ? 28.173 1.090 -47.843 1.00 65.69 139 CYS A CA 1
ATOM 1113 C C . CYS A 1 139 ? 27.337 -0.196 -47.849 1.00 65.69 139 CYS A C 1
ATOM 1115 O O . CYS A 1 139 ? 27.448 -0.996 -48.774 1.00 65.69 139 CYS A O 1
ATOM 1117 N N . GLY A 1 140 ? 26.504 -0.394 -46.823 1.00 73.44 140 GLY A N 1
ATOM 1118 C CA . GLY A 1 140 ? 25.656 -1.581 -46.673 1.00 73.44 140 GLY A CA 1
ATOM 1119 C C . GLY A 1 140 ? 25.913 -2.303 -45.353 1.00 73.44 140 GLY A C 1
ATOM 1120 O O . GLY A 1 140 ? 25.739 -1.718 -44.286 1.00 73.44 140 GLY A O 1
ATOM 1121 N N . GLU A 1 141 ? 26.309 -3.571 -45.416 1.00 80.50 141 GLU A N 1
ATOM 1122 C CA . GLU A 1 141 ? 26.532 -4.397 -44.228 1.00 80.50 141 GLU A CA 1
ATOM 1123 C C . GLU A 1 141 ? 27.919 -4.173 -43.615 1.00 80.50 141 GLU A C 1
ATOM 1125 O O . GLU A 1 141 ? 28.950 -4.362 -44.264 1.00 80.50 141 GLU A O 1
ATOM 1130 N N . VAL A 1 142 ? 27.948 -3.822 -42.329 1.00 81.75 142 VAL A N 1
ATOM 1131 C CA . VAL A 1 142 ? 29.180 -3.703 -41.543 1.00 81.75 142 VAL A CA 1
ATOM 1132 C C . VAL A 1 142 ? 29.244 -4.846 -40.538 1.00 81.75 142 VAL A C 1
ATOM 1134 O O . VAL A 1 142 ? 28.445 -4.912 -39.603 1.00 81.75 142 VAL A O 1
ATOM 1137 N N . LYS A 1 143 ? 30.224 -5.737 -40.715 1.00 83.38 143 LYS A N 1
ATOM 1138 C CA . LYS A 1 143 ? 30.573 -6.766 -39.726 1.00 83.38 143 LYS A CA 1
ATOM 1139 C C . LYS A 1 143 ? 31.451 -6.145 -38.648 1.00 83.38 143 LYS A C 1
ATOM 1141 O O . LYS A 1 143 ? 32.465 -5.529 -38.977 1.00 83.38 143 LYS A O 1
ATOM 1146 N N . ILE A 1 144 ? 31.085 -6.308 -37.380 1.00 83.75 144 ILE A N 1
ATOM 1147 C CA . ILE A 1 144 ? 31.883 -5.768 -36.274 1.00 83.75 144 ILE A CA 1
ATOM 1148 C C . ILE A 1 144 ? 33.050 -6.726 -35.960 1.00 83.75 144 ILE A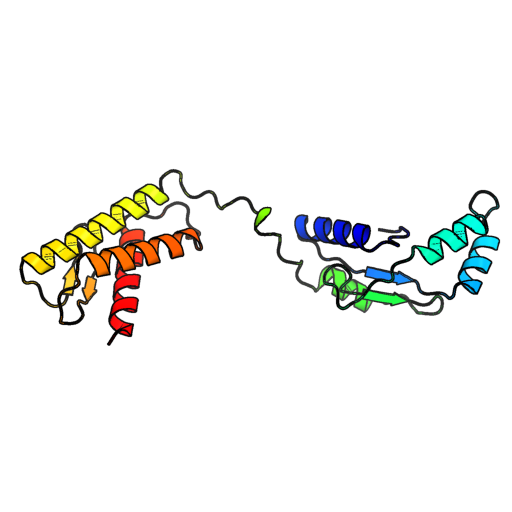 C 1
ATOM 1150 O O . ILE A 1 144 ? 32.808 -7.880 -35.598 1.00 83.75 144 ILE A O 1
ATOM 1154 N N . PRO A 1 145 ? 34.319 -6.286 -36.076 1.00 75.88 145 PRO A N 1
ATOM 1155 C CA . PRO A 1 145 ? 35.471 -7.115 -35.729 1.00 75.88 145 PRO A CA 1
ATOM 1156 C C . PRO A 1 145 ? 35.420 -7.568 -34.264 1.00 75.88 145 PRO A C 1
ATOM 1158 O O . PRO A 1 145 ? 35.103 -6.780 -33.379 1.00 75.88 145 PRO A O 1
ATOM 1161 N N . GLY A 1 146 ? 35.744 -8.837 -34.003 1.00 75.31 146 GLY A N 1
ATOM 1162 C CA . GLY A 1 146 ? 35.752 -9.407 -32.648 1.00 75.31 146 GLY A CA 1
ATOM 1163 C C . GLY A 1 146 ? 34.401 -9.936 -32.154 1.00 75.31 146 GLY A C 1
ATOM 1164 O O . GLY A 1 146 ? 34.367 -10.634 -31.142 1.00 75.31 146 GLY A O 1
ATOM 1165 N N . PHE A 1 147 ? 33.310 -9.696 -32.889 1.00 79.62 147 PHE A N 1
ATOM 1166 C CA . PHE A 1 147 ? 31.977 -10.192 -32.547 1.00 79.62 147 PHE A CA 1
ATOM 1167 C C . PHE A 1 147 ? 31.360 -10.930 -33.739 1.00 79.62 147 PHE A C 1
ATOM 1169 O O . PHE A 1 147 ? 30.809 -10.315 -34.653 1.00 79.62 147 PHE A O 1
ATOM 1176 N N . SER A 1 148 ? 31.463 -12.266 -33.742 1.00 68.62 148 SER A N 1
ATOM 1177 C CA . SER A 1 148 ? 30.779 -13.100 -34.740 1.00 68.62 148 SER A CA 1
ATOM 1178 C C . SER A 1 148 ? 29.272 -12.813 -34.717 1.00 68.62 148 SER A C 1
ATOM 1180 O O . SER A 1 148 ? 28.724 -12.486 -33.669 1.00 68.62 148 SER A O 1
ATOM 1182 N N . ASP A 1 149 ? 28.602 -12.876 -35.865 1.00 73.19 149 ASP A N 1
ATOM 1183 C CA . ASP A 1 149 ? 27.141 -12.697 -35.988 1.00 73.19 149 ASP A CA 1
ATOM 1184 C C . ASP A 1 149 ? 26.606 -11.270 -35.730 1.00 73.19 149 ASP A C 1
ATOM 1186 O O . ASP A 1 149 ? 25.410 -11.018 -35.863 1.00 73.19 149 ASP A O 1
ATOM 1190 N N . CYS A 1 150 ? 27.476 -10.296 -35.444 1.00 79.31 150 CYS A N 1
ATOM 1191 C CA . CYS A 1 150 ? 27.098 -8.887 -35.315 1.00 79.31 150 CYS A CA 1
ATOM 1192 C C . CYS A 1 150 ? 27.209 -8.157 -36.662 1.00 79.31 150 CYS A C 1
ATOM 1194 O O . CYS A 1 150 ? 28.285 -7.676 -37.037 1.00 79.31 150 CYS A O 1
ATOM 1196 N N . VAL A 1 151 ? 26.086 -8.060 -37.380 1.00 81.88 151 VAL A N 1
ATOM 1197 C CA . VAL A 1 151 ? 25.986 -7.361 -38.672 1.00 81.88 151 VAL A CA 1
ATOM 1198 C C . VAL A 1 151 ? 25.073 -6.145 -38.547 1.00 81.88 151 VAL A C 1
ATOM 1200 O O . VAL A 1 151 ? 23.891 -6.270 -38.223 1.00 81.88 151 VAL A O 1
ATOM 1203 N N . LEU A 1 152 ? 25.620 -4.958 -38.810 1.00 81.62 152 LEU A N 1
ATOM 1204 C CA . LEU A 1 152 ? 24.850 -3.721 -38.902 1.00 81.62 152 LEU A CA 1
ATOM 1205 C C . LEU A 1 152 ? 24.467 -3.456 -40.360 1.00 81.62 152 LEU A C 1
ATOM 1207 O O . LEU A 1 152 ? 25.344 -3.388 -41.219 1.00 81.62 152 LEU A O 1
ATOM 1211 N N . SER A 1 153 ? 23.182 -3.231 -40.621 1.00 80.31 153 SER A N 1
ATOM 1212 C CA . SER A 1 153 ? 22.689 -2.763 -41.920 1.00 80.31 153 SER A CA 1
ATOM 1213 C C . SER A 1 153 ? 22.668 -1.234 -41.945 1.00 80.31 153 SER A C 1
ATOM 1215 O O . SER A 1 153 ? 21.868 -0.609 -41.247 1.00 80.31 153 SER A O 1
ATOM 1217 N N . LEU A 1 154 ? 23.559 -0.609 -42.720 1.00 74.75 154 LEU A N 1
ATOM 1218 C CA . LEU A 1 154 ? 23.583 0.847 -42.863 1.00 74.75 154 LEU A CA 1
ATOM 1219 C C . LEU A 1 154 ? 22.438 1.333 -43.772 1.00 74.75 154 LEU A C 1
ATOM 1221 O O . LEU A 1 154 ? 22.257 0.791 -44.865 1.00 74.75 154 LEU A O 1
ATOM 1225 N N . PRO A 1 155 ? 21.705 2.391 -43.385 1.00 66.56 155 PRO A N 1
ATOM 1226 C CA . PRO A 1 155 ? 20.563 2.892 -44.144 1.00 66.56 155 PRO A CA 1
ATOM 1227 C C . PRO A 1 155 ? 21.011 3.788 -45.307 1.00 66.56 155 PRO A C 1
ATOM 1229 O O . PRO A 1 155 ? 20.782 4.989 -45.258 1.00 66.56 155 PRO A O 1
ATOM 1232 N N . GLY A 1 156 ? 21.706 3.243 -46.318 1.00 64.94 156 GLY A N 1
ATOM 1233 C CA . GLY A 1 156 ? 22.062 3.892 -47.604 1.00 64.94 156 GLY A CA 1
ATOM 1234 C C . GLY A 1 156 ? 22.902 5.188 -47.562 1.00 64.94 156 GLY A C 1
ATOM 1235 O O . GLY A 1 156 ? 23.542 5.548 -48.544 1.00 64.94 156 GLY A O 1
ATOM 1236 N N . SER A 1 157 ? 22.938 5.868 -46.421 1.00 71.62 157 SER A N 1
ATOM 1237 C CA . SER A 1 157 ? 23.568 7.136 -46.103 1.00 71.62 157 SER A CA 1
ATOM 1238 C C . SER A 1 157 ? 24.499 6.925 -44.904 1.00 71.62 157 SER A C 1
ATOM 1240 O O . SER A 1 157 ? 24.211 6.107 -44.020 1.00 71.62 157 SER A O 1
ATOM 1242 N N . PRO A 1 158 ? 25.648 7.618 -44.859 1.00 75.88 158 PRO A N 1
ATOM 1243 C CA . PRO A 1 158 ? 26.588 7.470 -43.760 1.00 75.88 158 PRO A CA 1
ATOM 1244 C C . PRO A 1 158 ? 26.013 8.076 -42.474 1.00 75.88 158 PRO A C 1
ATOM 1246 O O . PRO A 1 158 ? 25.583 9.228 -42.437 1.00 75.88 158 PRO A O 1
ATOM 1249 N N . LEU A 1 159 ? 26.043 7.299 -41.393 1.00 83.00 159 LEU A N 1
ATOM 1250 C CA . LEU A 1 159 ? 25.694 7.762 -40.050 1.00 83.00 159 LEU A CA 1
ATOM 1251 C C . LEU A 1 159 ? 26.751 8.741 -39.536 1.00 83.00 159 LEU A C 1
ATOM 1253 O O . LEU A 1 159 ? 27.935 8.421 -39.481 1.00 83.00 159 LEU A O 1
ATOM 1257 N N . SER A 1 160 ? 26.324 9.917 -39.086 1.00 86.62 160 SER A N 1
ATOM 1258 C CA . SER A 1 160 ? 27.242 10.881 -38.481 1.00 86.62 160 SER A CA 1
ATOM 1259 C C . SER A 1 160 ? 27.702 10.427 -37.083 1.00 86.62 160 SER A C 1
ATOM 1261 O O . SER A 1 160 ? 26.948 9.763 -36.357 1.00 86.62 160 SER A O 1
ATOM 1263 N N . PRO A 1 161 ? 28.895 10.859 -36.624 1.00 88.25 161 PRO A N 1
ATOM 1264 C CA . PRO A 1 161 ? 29.356 10.598 -35.258 1.00 88.25 161 PRO A CA 1
ATOM 1265 C C . PRO A 1 161 ? 28.357 11.063 -34.188 1.00 88.25 161 PRO A C 1
ATOM 1267 O O . PRO A 1 161 ? 28.181 10.405 -33.163 1.00 88.25 161 PRO A O 1
ATOM 1270 N N . ALA A 1 162 ? 27.651 12.169 -34.444 1.00 88.50 162 ALA A N 1
ATOM 1271 C CA . ALA A 1 162 ? 26.635 12.701 -33.541 1.00 88.50 162 ALA A CA 1
ATOM 1272 C C . ALA A 1 162 ? 25.401 11.787 -33.434 1.00 88.50 162 ALA A C 1
ATOM 1274 O O . ALA A 1 162 ? 24.866 11.604 -32.337 1.00 88.50 162 ALA A O 1
ATOM 1275 N N . GLN A 1 163 ? 24.967 11.176 -34.544 1.00 89.25 163 GLN A N 1
ATOM 1276 C CA . GLN A 1 163 ? 23.868 10.204 -34.545 1.00 89.25 163 GLN A CA 1
ATOM 1277 C C . GLN A 1 163 ? 24.248 8.948 -33.756 1.00 89.25 163 GLN A C 1
ATOM 1279 O O . GLN A 1 163 ? 23.496 8.534 -32.873 1.00 89.25 163 GLN A O 1
ATOM 1284 N N . LEU A 1 164 ? 25.441 8.392 -33.993 1.00 89.31 164 LEU A N 1
ATOM 1285 C CA . LEU A 1 164 ? 25.934 7.221 -33.258 1.00 89.31 164 LEU A CA 1
ATOM 1286 C C . LEU A 1 164 ? 26.083 7.507 -31.757 1.00 89.31 164 LEU A C 1
ATOM 1288 O O . LEU A 1 164 ? 25.637 6.711 -30.931 1.00 89.31 164 LEU A O 1
ATOM 1292 N N . ALA A 1 165 ? 26.611 8.676 -31.383 1.00 89.69 165 ALA A N 1
ATOM 1293 C CA . ALA A 1 165 ? 26.702 9.096 -29.984 1.00 89.69 165 ALA A CA 1
ATOM 1294 C C . ALA A 1 165 ? 25.321 9.268 -29.323 1.00 89.69 165 ALA A C 1
ATOM 1296 O O . ALA A 1 165 ? 25.157 9.002 -28.128 1.00 89.69 165 ALA A O 1
ATOM 1297 N N . ARG A 1 166 ? 24.306 9.712 -30.075 1.00 92.06 166 ARG A N 1
ATOM 1298 C CA . ARG A 1 166 ? 22.920 9.797 -29.591 1.00 92.06 166 ARG A CA 1
ATOM 1299 C C . ARG A 1 166 ? 22.327 8.407 -29.355 1.00 92.06 166 ARG A C 1
ATOM 1301 O O . ARG A 1 166 ? 21.809 8.167 -28.267 1.00 92.06 166 ARG A O 1
ATOM 1308 N N . HIS A 1 167 ? 22.444 7.497 -30.320 1.00 91.56 167 HIS A N 1
ATOM 1309 C CA . HIS A 1 167 ? 21.929 6.130 -30.191 1.00 91.56 167 HIS A CA 1
ATOM 1310 C C . HIS A 1 167 ? 22.633 5.348 -29.076 1.00 91.56 167 HIS A C 1
ATOM 1312 O O . HIS A 1 167 ? 21.968 4.680 -28.288 1.00 91.56 167 HIS A O 1
ATOM 1318 N N . ARG A 1 168 ? 23.953 5.517 -28.919 1.00 92.94 168 ARG A N 1
ATOM 1319 C CA . ARG A 1 168 ? 24.705 4.953 -27.788 1.00 92.94 168 ARG A CA 1
ATOM 1320 C C . ARG A 1 168 ? 24.156 5.441 -26.445 1.00 92.94 168 ARG A C 1
ATOM 1322 O O . ARG A 1 168 ? 23.879 4.626 -25.574 1.00 92.94 168 ARG A O 1
ATOM 1329 N N . ARG A 1 169 ? 23.921 6.750 -26.278 1.00 90.56 169 ARG A N 1
ATOM 1330 C CA . ARG A 1 169 ? 23.324 7.298 -25.041 1.00 90.56 169 ARG A CA 1
ATOM 1331 C C . ARG A 1 169 ? 21.927 6.739 -24.761 1.00 90.56 169 ARG A C 1
ATOM 1333 O O . ARG A 1 169 ? 21.637 6.422 -23.610 1.00 90.56 169 ARG A O 1
ATOM 1340 N N . GLN A 1 170 ? 21.086 6.603 -25.789 1.00 91.19 170 GLN A N 1
ATOM 1341 C CA . GLN A 1 170 ? 19.748 6.012 -25.659 1.00 91.19 170 GLN A CA 1
ATOM 1342 C C . GLN A 1 170 ? 19.818 4.557 -25.185 1.00 91.19 170 GLN A C 1
ATOM 1344 O O . GLN A 1 170 ? 19.141 4.194 -24.225 1.00 91.19 170 GLN A O 1
ATOM 1349 N N . PHE A 1 171 ? 20.690 3.753 -25.796 1.00 90.50 171 PHE A N 1
ATOM 1350 C CA . PHE A 1 171 ? 20.895 2.360 -25.411 1.00 90.50 171 PHE A CA 1
ATOM 1351 C C . PHE A 1 171 ? 21.427 2.224 -23.978 1.00 90.50 171 PHE A C 1
ATOM 1353 O O . PHE A 1 171 ? 20.880 1.461 -23.188 1.00 90.50 171 PHE A O 1
ATOM 1360 N N . LEU A 1 172 ? 22.438 3.014 -23.595 1.00 89.31 172 LEU A N 1
ATOM 1361 C CA . LEU A 1 172 ? 22.984 2.993 -22.233 1.00 89.31 172 LEU A CA 1
ATOM 1362 C C . LEU A 1 172 ? 21.927 3.355 -21.178 1.00 89.31 172 LEU A C 1
ATOM 1364 O O . LEU A 1 172 ? 21.879 2.727 -20.123 1.00 89.31 172 LEU A O 1
ATOM 1368 N N . ALA A 1 173 ? 21.072 4.346 -21.448 1.00 87.50 173 ALA A N 1
ATOM 1369 C CA . ALA A 1 173 ? 19.980 4.710 -20.546 1.00 87.50 173 ALA A CA 1
ATOM 1370 C C . ALA A 1 173 ? 18.940 3.583 -20.421 1.00 87.50 173 ALA A C 1
ATOM 1372 O O . ALA A 1 173 ? 18.532 3.244 -19.312 1.00 87.50 173 ALA A O 1
ATOM 1373 N N . TYR A 1 174 ? 18.563 2.967 -21.544 1.00 85.12 174 TYR A N 1
ATOM 1374 C CA . TYR A 1 174 ? 17.622 1.849 -21.577 1.00 85.12 174 TYR A CA 1
ATOM 1375 C C . TYR A 1 174 ? 18.130 0.631 -20.791 1.00 85.12 174 TYR A C 1
ATOM 1377 O O . TYR A 1 174 ? 17.409 0.096 -19.948 1.00 85.12 174 TYR A O 1
ATOM 1385 N N . THR A 1 175 ? 19.387 0.238 -21.006 1.00 84.12 175 THR A N 1
ATOM 1386 C CA . THR A 1 175 ? 20.012 -0.919 -20.347 1.00 84.12 175 THR A CA 1
ATOM 1387 C C . THR A 1 175 ? 20.235 -0.686 -18.850 1.00 84.12 175 THR A C 1
ATOM 1389 O O . THR A 1 175 ? 20.173 -1.628 -18.067 1.00 84.12 175 THR A O 1
ATOM 1392 N N . ARG A 1 176 ? 20.441 0.566 -18.412 1.00 78.38 176 ARG A N 1
ATOM 1393 C CA . ARG A 1 176 ? 20.490 0.910 -16.976 1.00 78.38 176 ARG A CA 1
ATOM 1394 C C . ARG A 1 176 ? 19.142 0.727 -16.279 1.00 78.38 176 ARG A C 1
ATOM 1396 O O . ARG A 1 176 ? 19.122 0.338 -15.117 1.00 78.38 176 ARG A O 1
ATOM 1403 N N . LEU A 1 177 ? 18.039 1.022 -16.967 1.00 76.56 177 LEU A N 1
ATOM 1404 C CA . LEU A 1 177 ? 16.683 0.850 -16.435 1.00 76.56 177 LEU A CA 1
ATOM 1405 C C . LEU A 1 177 ? 16.210 -0.605 -16.502 1.00 76.56 177 LEU A C 1
ATOM 1407 O O . LEU A 1 177 ? 15.384 -1.017 -15.694 1.00 76.56 177 LEU A O 1
ATOM 1411 N N . ASN A 1 178 ? 16.752 -1.378 -17.443 1.00 76.38 178 ASN A N 1
ATOM 1412 C CA . ASN A 1 178 ? 16.413 -2.779 -17.666 1.00 76.38 178 ASN A CA 1
ATOM 1413 C C . ASN A 1 178 ? 17.692 -3.626 -17.692 1.00 76.38 178 ASN A C 1
ATOM 1415 O O . ASN A 1 178 ? 18.070 -4.131 -18.754 1.00 76.38 178 ASN A O 1
ATOM 1419 N N . PRO A 1 179 ? 18.401 -3.753 -16.554 1.00 70.69 179 PRO A N 1
ATOM 1420 C CA . PRO A 1 179 ? 19.586 -4.583 -16.501 1.00 70.69 179 PRO A CA 1
ATOM 1421 C C . PRO A 1 179 ? 19.183 -6.032 -16.801 1.00 70.69 179 PRO A C 1
ATOM 1423 O O . PRO A 1 179 ? 18.198 -6.536 -16.251 1.00 70.69 179 PRO A O 1
ATOM 1426 N N . PRO A 1 180 ? 19.914 -6.715 -17.682 1.00 66.81 180 PRO A N 1
ATOM 1427 C CA . PRO A 1 180 ? 19.588 -8.080 -18.037 1.00 66.81 180 PRO A CA 1
ATOM 1428 C C . PRO A 1 180 ? 19.802 -9.019 -16.848 1.00 66.81 180 PRO A C 1
ATOM 1430 O O . PRO A 1 180 ? 20.720 -8.853 -16.048 1.00 66.81 180 PRO A O 1
ATOM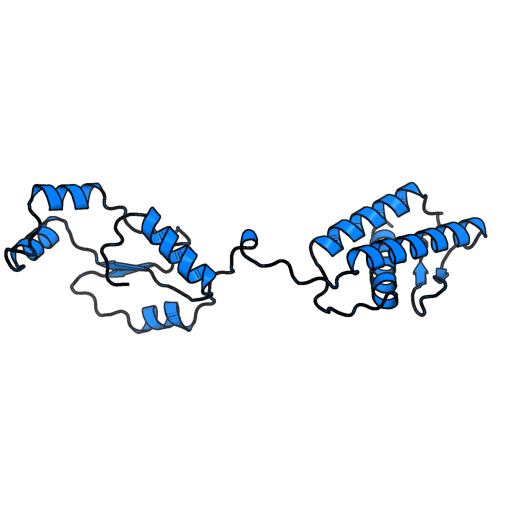 1433 N N . SER A 1 181 ? 18.944 -10.030 -16.737 1.00 60.72 181 SER A N 1
ATOM 1434 C CA . SER A 1 181 ? 18.819 -10.867 -15.537 1.00 60.72 181 SER A CA 1
ATOM 1435 C C . SER A 1 181 ? 19.989 -11.831 -15.292 1.00 60.72 181 SER A C 1
ATOM 1437 O O . SER A 1 181 ? 20.037 -12.457 -14.237 1.00 60.72 181 SER A O 1
ATOM 1439 N N . SER A 1 182 ? 20.915 -11.981 -16.247 1.00 62.72 182 SER A N 1
ATOM 1440 C CA . SER A 1 182 ? 22.038 -12.919 -16.139 1.00 62.72 182 SER A CA 1
ATOM 1441 C C . SER A 1 182 ? 23.314 -12.216 -15.650 1.00 62.72 182 SER A C 1
ATOM 1443 O O . SER A 1 182 ? 23.763 -11.271 -16.302 1.00 62.72 182 SER A O 1
ATOM 1445 N N . PRO A 1 183 ? 23.945 -12.688 -14.557 1.00 54.75 183 PRO A N 1
ATOM 1446 C CA . PRO A 1 183 ? 25.149 -12.083 -13.981 1.00 54.75 183 PRO A CA 1
ATOM 1447 C C . PRO A 1 183 ? 26.418 -12.275 -14.832 1.00 54.75 183 PRO A C 1
ATOM 1449 O O . PRO A 1 183 ? 27.415 -11.599 -14.593 1.00 54.75 183 PRO A O 1
ATOM 1452 N N . HIS A 1 184 ? 26.389 -13.151 -15.841 1.00 56.00 184 HIS A N 1
ATOM 1453 C CA . HIS A 1 184 ? 27.512 -13.401 -16.749 1.00 56.00 184 HIS A CA 1
ATOM 1454 C C . HIS A 1 184 ? 27.118 -13.061 -18.181 1.00 56.00 184 HIS A C 1
ATOM 1456 O O . HIS A 1 184 ? 26.822 -13.939 -18.992 1.00 56.00 184 HIS A O 1
ATOM 1462 N N . GLN A 1 185 ? 27.098 -11.771 -18.500 1.00 65.25 185 GLN A N 1
ATOM 1463 C CA . GLN A 1 185 ? 26.997 -11.356 -19.892 1.00 65.25 185 GLN A CA 1
ATOM 1464 C C . GLN A 1 185 ? 28.388 -11.311 -20.505 1.00 65.25 185 GLN A C 1
ATOM 1466 O O . GLN A 1 185 ? 29.251 -10.561 -20.056 1.00 65.25 185 GLN A O 1
ATOM 1471 N N . SER A 1 186 ? 28.610 -12.133 -21.529 1.00 75.31 186 SER A N 1
ATOM 1472 C CA . SER A 1 186 ? 29.809 -12.021 -22.348 1.00 75.31 186 SER A CA 1
ATOM 1473 C C . SER A 1 186 ? 29.790 -10.685 -23.098 1.00 75.31 186 SER A C 1
ATOM 1475 O O . SER A 1 186 ? 28.727 -10.186 -23.478 1.00 75.31 186 SER A O 1
ATOM 1477 N N . ALA A 1 187 ? 30.972 -10.125 -23.364 1.00 81.19 187 ALA A N 1
ATOM 1478 C CA . ALA A 1 187 ? 31.118 -8.940 -24.214 1.00 81.19 187 ALA A CA 1
ATOM 1479 C C . ALA A 1 187 ? 30.406 -9.114 -25.571 1.00 81.19 187 ALA A C 1
ATOM 1481 O O . ALA A 1 187 ? 29.832 -8.171 -26.109 1.00 81.19 187 ALA A O 1
ATOM 1482 N N . HIS A 1 188 ? 30.369 -10.349 -26.080 1.00 84.06 188 HIS A N 1
ATOM 1483 C CA . HIS A 1 188 ? 29.662 -10.721 -27.303 1.00 84.06 188 HIS A CA 1
ATOM 1484 C C . HIS A 1 188 ? 28.154 -10.477 -27.235 1.00 84.06 188 HIS A C 1
ATOM 1486 O O . HIS A 1 188 ? 27.591 -9.849 -28.129 1.00 84.06 188 HIS A O 1
ATOM 1492 N N . HIS A 1 189 ? 27.509 -10.866 -26.136 1.00 84.44 189 HIS A N 1
ATOM 1493 C CA . HIS A 1 189 ? 26.081 -10.626 -25.961 1.00 84.44 189 HIS A CA 1
ATOM 1494 C C . HIS A 1 189 ? 25.749 -9.125 -25.899 1.00 84.44 189 HIS A C 1
ATOM 1496 O O . HIS A 1 189 ? 24.759 -8.682 -26.481 1.00 84.44 189 HIS A O 1
ATOM 1502 N N . LEU A 1 190 ? 26.602 -8.325 -25.248 1.00 87.00 190 LEU A N 1
ATOM 1503 C CA . LEU A 1 190 ? 26.448 -6.867 -25.183 1.00 87.00 190 LEU A CA 1
ATOM 1504 C C . LEU A 1 190 ? 26.561 -6.215 -26.564 1.00 87.00 190 LEU A C 1
ATOM 1506 O O . LEU A 1 190 ? 25.748 -5.351 -26.905 1.00 87.00 190 LEU A O 1
ATOM 1510 N N . ALA A 1 191 ? 27.536 -6.655 -27.363 1.00 87.94 191 ALA A N 1
ATOM 1511 C CA . ALA A 1 191 ? 27.707 -6.198 -28.737 1.00 87.94 191 ALA A CA 1
ATOM 1512 C C . ALA A 1 191 ? 26.478 -6.545 -29.584 1.00 87.94 191 ALA A C 1
ATOM 1514 O O . ALA A 1 191 ? 25.929 -5.667 -30.251 1.00 87.94 191 ALA A O 1
ATOM 1515 N N . HIS A 1 192 ? 25.993 -7.787 -29.486 1.00 88.19 192 HIS A N 1
ATOM 1516 C CA . HIS A 1 192 ? 24.813 -8.248 -30.211 1.00 88.19 192 HIS A CA 1
ATOM 1517 C C . HIS A 1 192 ? 23.569 -7.416 -29.871 1.00 88.19 192 HIS A C 1
ATOM 1519 O O . HIS A 1 192 ? 22.895 -6.925 -30.776 1.00 88.19 192 HIS A O 1
ATOM 1525 N N . MET A 1 193 ? 23.283 -7.186 -28.582 1.00 87.81 193 MET A N 1
ATOM 1526 C CA . MET A 1 193 ? 22.141 -6.357 -28.173 1.00 87.81 193 MET A CA 1
ATOM 1527 C C . MET A 1 193 ? 22.231 -4.931 -28.723 1.00 87.81 193 MET A C 1
ATOM 1529 O O . MET A 1 193 ? 21.230 -4.380 -29.182 1.00 87.81 193 MET A O 1
ATOM 1533 N N . PHE A 1 194 ? 23.421 -4.325 -28.691 1.00 90.69 194 PHE A N 1
ATOM 1534 C CA . PHE A 1 194 ? 23.600 -2.967 -29.195 1.00 90.69 194 PHE A CA 1
ATOM 1535 C C . PHE A 1 194 ? 23.447 -2.893 -30.719 1.00 90.69 194 PHE A C 1
ATOM 1537 O O . PHE A 1 194 ? 22.765 -2.001 -31.220 1.00 90.69 194 PHE A O 1
ATOM 1544 N N . VAL A 1 195 ? 24.019 -3.843 -31.463 1.00 89.75 195 VAL A N 1
ATOM 1545 C CA . VAL A 1 195 ? 23.881 -3.912 -32.927 1.00 89.75 195 VAL A CA 1
ATOM 1546 C C . VAL A 1 195 ? 22.429 -4.163 -33.330 1.00 89.75 195 VAL A C 1
ATOM 1548 O O . VAL A 1 195 ? 21.925 -3.496 -34.232 1.00 89.75 195 VAL A O 1
ATOM 1551 N N . GLN A 1 196 ? 21.723 -5.048 -32.625 1.00 89.00 196 GLN A N 1
ATOM 1552 C CA . GLN A 1 196 ? 20.298 -5.278 -32.845 1.00 89.00 196 GLN A CA 1
ATOM 1553 C C . GLN A 1 196 ? 19.478 -4.008 -32.582 1.00 89.00 196 GLN A C 1
ATOM 1555 O O . GLN A 1 196 ? 18.647 -3.647 -33.412 1.00 89.00 196 GLN A O 1
ATOM 1560 N N . PHE A 1 197 ? 19.754 -3.290 -31.487 1.00 90.12 197 PHE A N 1
ATOM 1561 C CA . PHE A 1 197 ? 19.124 -2.000 -31.190 1.00 90.12 197 PHE A CA 1
ATOM 1562 C C . PHE A 1 197 ? 19.366 -0.964 -32.297 1.00 90.12 197 PHE A C 1
ATOM 1564 O O . PHE A 1 197 ? 18.447 -0.238 -32.685 1.00 90.12 197 PHE A O 1
ATOM 1571 N N . LEU A 1 198 ? 20.591 -0.887 -32.826 1.00 89.56 198 LEU A N 1
ATOM 1572 C CA . LEU A 1 198 ? 20.902 -0.004 -33.946 1.00 89.56 198 LEU A CA 1
ATOM 1573 C C . LEU A 1 198 ? 20.122 -0.416 -35.199 1.00 89.56 198 LEU A C 1
ATOM 1575 O O . LEU A 1 198 ? 19.460 0.435 -35.782 1.00 89.56 198 LEU A O 1
ATOM 1579 N N . ASN A 1 199 ? 20.116 -1.699 -35.566 1.00 88.62 199 ASN A N 1
ATOM 1580 C CA . ASN A 1 199 ? 19.359 -2.200 -36.717 1.00 88.62 199 ASN A CA 1
ATOM 1581 C C . ASN A 1 199 ? 17.866 -1.865 -36.609 1.00 88.62 199 ASN A C 1
ATOM 1583 O O . ASN A 1 199 ? 17.292 -1.354 -37.565 1.00 88.62 199 ASN A O 1
ATOM 1587 N N . THR A 1 200 ? 17.236 -2.077 -35.450 1.00 87.12 200 THR A N 1
ATOM 1588 C CA . THR A 1 200 ? 15.813 -1.747 -35.264 1.00 87.12 200 THR A CA 1
ATOM 1589 C C . THR A 1 200 ? 15.555 -0.245 -35.325 1.00 87.12 200 THR A C 1
ATOM 1591 O O . THR A 1 200 ? 14.582 0.194 -35.9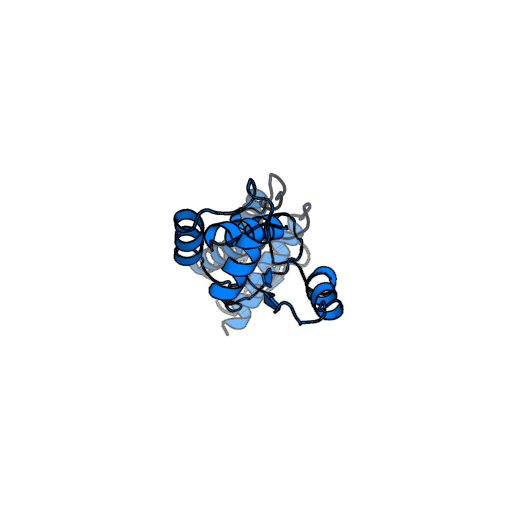31 1.00 87.12 200 THR A O 1
ATOM 1594 N N . THR A 1 201 ? 16.432 0.556 -34.716 1.00 86.19 201 THR A N 1
ATOM 1595 C CA . THR A 1 201 ? 16.258 2.015 -34.657 1.00 86.19 201 THR A CA 1
ATOM 1596 C C . THR A 1 201 ? 16.484 2.668 -36.019 1.00 86.19 201 THR A C 1
ATOM 1598 O O . THR A 1 201 ? 15.826 3.649 -36.348 1.00 86.19 201 THR A O 1
ATOM 1601 N N . LEU A 1 202 ? 17.411 2.129 -36.811 1.00 82.69 202 LEU A N 1
ATOM 1602 C CA . LEU A 1 202 ? 17.727 2.622 -38.148 1.00 82.69 202 LEU A CA 1
ATOM 1603 C C . LEU A 1 202 ? 16.736 2.107 -39.199 1.00 82.69 202 LEU A C 1
ATOM 1605 O O . LEU A 1 202 ? 16.407 2.851 -40.114 1.00 82.69 202 LEU A O 1
ATOM 1609 N N . ALA A 1 203 ? 16.218 0.882 -39.054 1.00 73.62 203 ALA A N 1
ATOM 1610 C CA . ALA A 1 203 ? 15.185 0.344 -39.941 1.00 73.62 203 ALA A CA 1
ATOM 1611 C C . ALA A 1 203 ? 13.833 1.054 -39.772 1.00 73.62 203 ALA A C 1
ATOM 1613 O O . ALA A 1 203 ? 13.134 1.260 -40.755 1.00 73.62 203 ALA A O 1
ATOM 1614 N N . GLY A 1 204 ? 13.475 1.462 -38.548 1.00 59.53 204 GLY A N 1
ATOM 1615 C CA . GLY A 1 204 ? 12.245 2.218 -38.276 1.00 59.53 204 GLY A CA 1
ATOM 1616 C C . GLY A 1 204 ? 12.308 3.714 -38.618 1.00 59.53 204 GLY A C 1
ATOM 1617 O O . GLY A 1 204 ? 11.344 4.426 -38.354 1.00 59.53 204 GLY A O 1
ATOM 1618 N N . ALA A 1 205 ? 13.437 4.204 -39.142 1.00 51.38 205 ALA A N 1
ATOM 1619 C CA . ALA A 1 205 ? 13.632 5.597 -39.556 1.00 51.38 205 ALA A CA 1
ATOM 1620 C C . ALA A 1 205 ? 13.530 5.809 -41.083 1.00 51.38 205 ALA A C 1
ATOM 1622 O O . ALA A 1 205 ? 13.747 6.934 -41.537 1.00 51.38 205 ALA A O 1
ATOM 1623 N N . ASN A 1 206 ? 13.220 4.747 -41.840 1.00 38.97 206 ASN A N 1
ATOM 1624 C CA . ASN A 1 206 ? 12.925 4.773 -43.276 1.00 38.97 206 ASN A CA 1
ATOM 1625 C C . ASN A 1 206 ? 11.417 4.769 -43.536 1.00 38.97 206 ASN A C 1
ATOM 1627 O O . ASN A 1 206 ? 10.707 4.010 -42.838 1.00 38.97 206 ASN A O 1
#

Radius of gyration: 30.81 Å; chains: 1; bounding box: 63×30×83 Å

InterPro domains:
  IPR013641 Protein KTI12/L-seryl-tRNA(Sec) kinase [PF08433] (1-199)
  IPR027417 P-loop containing nucleoside triphosphate hydrolase [G3DSA:3.40.50.300] (1-111)

Sequence (206 aa):
LDAANYIKGYRYELYCASKNSKTTQVTVECVVNTEQAWEWNLGLAKDQQYTREAFDALIMRYEAPDSRNRWDSPLITLQPEDPTPNEVLHDALFQRKPPPPNQSTQSAPLSSTNFLYELDRVTQEVVTSILSAQKLGICGEVKIPGFSDCVLSLPGSPLSPAQLARHRRQFLAYTRLNPPSSPHQSAHHLAHMFVQFLNTTLAGAN

Foldseek 3Di:
DPDPCQAPVSLVVVLLVCLVVQFFDAAEAEDDDLVVVQVVLVVDDPVSRDDPVRSVVSVVSGDDQDCVDPSNPPYHYDYPPDDDPVVVRCCRGPVDGGDHHDPVPDDDPPAQPCNLVLLVVLLVQQLVQLVVCVVVVDAAWGDRPPAPPQIAGDPRDRDDSVNSVVLSVVVSVVCVVVPDPDNDDDSNNSSNVSSVSNNVVRVVVD

pLDDT: mean 86.34, std 11.78, range [38.97, 97.94]

Organism: NCBI:txid320908